Protein AF-A0A661TEW8-F1 (afdb_monomer_lite)

Radius of gyration: 32.2 Å; chains: 1; bounding box: 65×37×84 Å

pLDDT: mean 86.66, std 11.42, range [50.56, 97.62]

Sequence (189 aa):
GASGAIAGVMGAYFVLFPGARVLTLVPLFIIPFFFEIPAYFFLGIWFFIQLLNATGPAGSIGGVAWWAHVGGFLSGIFLLKMFNVTPVKERPAEREGITARRKTPRIQVVHPSGPAEDPNLYGEIAITPLEGLTGTTKTVNVPWGFHSRLYRVVVPPGTKPGSTLRLKGLGRILPDGTRGDLYLRVNFI

Secondary structure (DSSP, 8-state):
-HHHHHHHHHHHHHHH-TT-EEEEEEE-SSSEEEEEEEHHHHHHHHHHHHHHHHHSGGGTTTHHHHHHHHHHHHHHHHHHHHTT-------S--TTSSS--SS--SEEE---B--TT-S-EEEEEEE-HHHHHH-EEEEEEEEETTEEEEEEEEE-TTPPTT-EEEETT-SPBPTTS-B--EEEEEEE-

Structure (mmCIF, N/CA/C/O backbone):
data_AF-A0A661TEW8-F1
#
_entry.id   AF-A0A661TEW8-F1
#
loop_
_atom_site.group_PDB
_atom_site.id
_atom_site.type_symbol
_atom_site.label_atom_id
_atom_site.label_alt_id
_atom_site.label_comp_id
_atom_site.label_asym_id
_atom_site.label_entity_id
_atom_site.label_seq_id
_atom_site.pdbx_PDB_ins_code
_atom_site.Cartn_x
_atom_site.Cartn_y
_atom_site.Cartn_z
_atom_site.occupancy
_atom_site.B_iso_or_equiv
_atom_site.auth_seq_id
_atom_site.auth_comp_id
_atom_site.auth_asym_id
_atom_site.auth_atom_id
_atom_site.pdbx_PDB_model_num
ATOM 1 N N . GLY A 1 1 ? 19.954 -10.654 -26.216 1.00 81.44 1 GLY A N 1
ATOM 2 C CA . GLY A 1 1 ? 20.891 -10.354 -25.110 1.00 81.44 1 GLY A CA 1
ATOM 3 C C . GLY A 1 1 ? 20.157 -9.683 -23.961 1.00 81.44 1 GLY A C 1
ATOM 4 O O . GLY A 1 1 ? 19.069 -9.165 -24.191 1.00 81.44 1 GLY A O 1
ATOM 5 N N . ALA A 1 2 ? 20.733 -9.674 -22.753 1.00 90.88 2 ALA A N 1
ATOM 6 C CA . ALA A 1 2 ? 20.084 -9.131 -21.549 1.00 90.88 2 ALA A CA 1
ATOM 7 C C . ALA A 1 2 ? 19.644 -7.662 -21.708 1.00 90.88 2 ALA A C 1
ATOM 9 O O . ALA A 1 2 ? 18.520 -7.308 -21.369 1.00 90.88 2 ALA A O 1
ATOM 10 N N . SER A 1 3 ? 20.483 -6.824 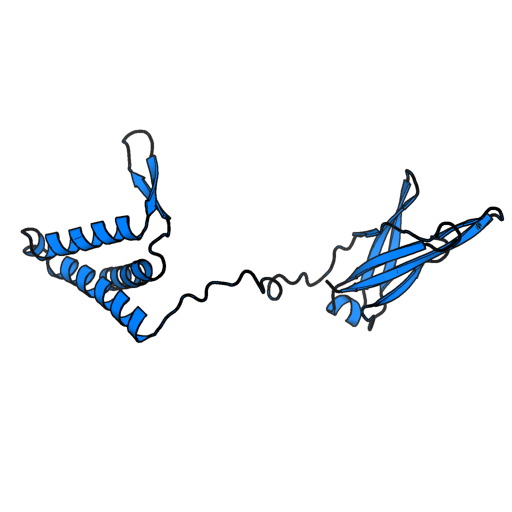-22.321 1.00 92.38 3 SER A N 1
ATOM 11 C CA . SER A 1 3 ? 20.175 -5.408 -22.557 1.00 92.38 3 SER A CA 1
ATOM 12 C C . SER A 1 3 ? 19.008 -5.182 -23.532 1.00 92.38 3 SER A C 1
ATOM 14 O O . SER A 1 3 ? 18.242 -4.240 -23.363 1.00 92.38 3 SER A O 1
ATOM 16 N N . GLY A 1 4 ? 18.804 -6.077 -24.504 1.00 94.25 4 GLY A N 1
ATOM 17 C CA . GLY A 1 4 ? 17.629 -6.054 -25.386 1.00 94.25 4 GLY A CA 1
ATOM 18 C C . GLY A 1 4 ? 16.335 -6.456 -24.670 1.00 94.25 4 GLY A C 1
ATOM 19 O O . GLY A 1 4 ? 15.282 -5.891 -24.945 1.00 94.25 4 GLY A O 1
ATOM 20 N N . ALA A 1 5 ? 16.406 -7.373 -23.698 1.00 95.50 5 ALA A N 1
ATOM 21 C CA . ALA A 1 5 ? 15.249 -7.710 -22.866 1.00 95.50 5 ALA A CA 1
ATOM 22 C C . ALA A 1 5 ? 14.824 -6.515 -21.997 1.00 95.50 5 ALA A C 1
ATOM 24 O O . ALA A 1 5 ? 13.639 -6.198 -21.926 1.00 95.50 5 ALA A O 1
ATOM 25 N N . ILE A 1 6 ? 15.794 -5.795 -21.419 1.00 95.50 6 ILE A N 1
ATOM 26 C CA . ILE A 1 6 ? 15.542 -4.539 -20.699 1.00 95.50 6 ILE A CA 1
ATOM 27 C C . ILE A 1 6 ? 14.881 -3.512 -21.630 1.00 95.50 6 ILE A C 1
ATOM 29 O O . ILE A 1 6 ? 13.878 -2.910 -21.252 1.00 95.50 6 ILE A O 1
ATOM 33 N N . ALA A 1 7 ? 15.383 -3.355 -22.860 1.00 96.81 7 ALA A N 1
ATOM 34 C CA . ALA A 1 7 ? 14.763 -2.480 -23.854 1.00 96.81 7 ALA A CA 1
ATOM 35 C C . ALA A 1 7 ? 13.303 -2.877 -24.142 1.00 96.81 7 ALA A C 1
ATOM 37 O O . ALA A 1 7 ? 12.449 -2.004 -24.266 1.00 96.81 7 ALA A O 1
ATOM 38 N N . GLY A 1 8 ? 12.987 -4.176 -24.166 1.00 96.56 8 GLY A N 1
ATOM 39 C CA . GLY A 1 8 ? 11.608 -4.660 -24.272 1.00 96.56 8 GLY A CA 1
ATOM 40 C C . GLY A 1 8 ? 10.727 -4.278 -23.087 1.00 96.56 8 GLY A C 1
ATOM 41 O O . GLY A 1 8 ? 9.608 -3.809 -23.288 1.00 96.56 8 GLY A O 1
ATOM 42 N N . VAL A 1 9 ? 11.236 -4.374 -21.859 1.00 95.94 9 VAL A N 1
ATOM 43 C CA . VAL A 1 9 ? 10.515 -3.873 -20.676 1.00 95.94 9 VAL A CA 1
ATOM 44 C C . VAL A 1 9 ? 10.273 -2.365 -20.788 1.00 95.94 9 VAL A C 1
ATOM 46 O O . VAL A 1 9 ? 9.163 -1.906 -20.527 1.00 95.94 9 VAL A O 1
ATOM 49 N N . MET A 1 10 ? 11.266 -1.594 -21.242 1.00 96.12 10 MET A N 1
ATOM 50 C CA . MET A 1 10 ? 11.117 -0.153 -21.483 1.00 96.12 10 MET A CA 1
ATOM 51 C C . MET A 1 10 ? 10.068 0.154 -22.564 1.00 96.12 10 MET A C 1
ATOM 53 O O . MET A 1 10 ? 9.292 1.094 -22.405 1.00 96.12 10 MET A O 1
ATOM 57 N N . GLY A 1 11 ? 9.990 -0.652 -23.627 1.00 96.00 11 GLY A N 1
ATOM 58 C CA . GLY A 1 11 ? 8.968 -0.525 -24.670 1.00 96.00 11 GLY A CA 1
ATOM 59 C C . GLY A 1 11 ? 7.554 -0.767 -24.143 1.00 96.00 11 GLY A C 1
ATOM 60 O O . GLY A 1 11 ? 6.647 0.025 -24.399 1.00 96.00 11 GLY A O 1
ATOM 61 N N . ALA A 1 12 ? 7.364 -1.810 -23.333 1.00 94.56 12 ALA A N 1
ATOM 62 C CA . ALA A 1 12 ? 6.094 -2.036 -22.647 1.00 94.56 12 ALA A CA 1
ATOM 63 C C . ALA A 1 12 ? 5.755 -0.876 -21.688 1.00 94.56 12 ALA A C 1
ATOM 65 O O . ALA A 1 12 ? 4.627 -0.379 -21.682 1.00 94.56 12 ALA A O 1
ATOM 66 N N . TYR A 1 13 ? 6.741 -0.393 -20.926 1.00 93.31 13 TYR A N 1
ATOM 67 C CA . TYR A 1 13 ? 6.581 0.727 -19.995 1.00 93.31 13 TYR A CA 1
ATOM 68 C C . TYR A 1 13 ? 6.156 2.022 -20.700 1.00 93.31 13 TYR A C 1
ATOM 70 O O 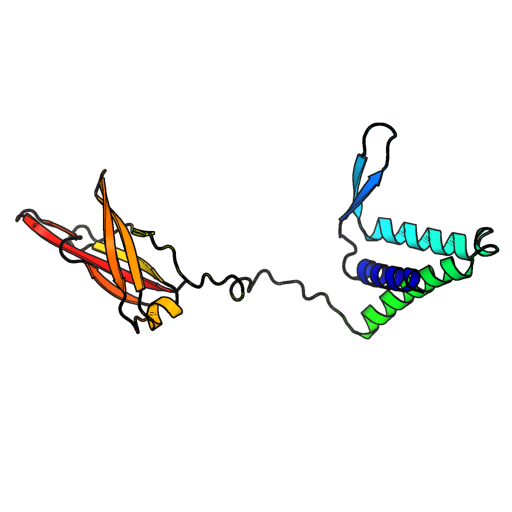. TYR A 1 13 ? 5.273 2.721 -20.207 1.00 93.31 13 TYR A O 1
ATOM 78 N N . PHE A 1 14 ? 6.726 2.314 -21.872 1.00 94.31 14 PHE A N 1
ATOM 79 C CA . PHE A 1 14 ? 6.380 3.483 -22.685 1.00 94.31 14 PHE A CA 1
ATOM 80 C C . PHE A 1 14 ? 4.883 3.546 -23.024 1.00 94.31 14 PHE A C 1
ATOM 82 O O . PHE A 1 14 ? 4.288 4.622 -22.997 1.00 94.31 14 PHE A O 1
ATOM 89 N N . VAL A 1 15 ? 4.263 2.396 -23.308 1.00 92.75 15 VAL A N 1
ATOM 90 C CA . VAL A 1 15 ? 2.834 2.306 -23.652 1.00 92.75 15 VAL A CA 1
ATOM 91 C C . VAL A 1 15 ? 1.946 2.328 -22.408 1.00 92.75 15 VAL A C 1
ATOM 93 O O . VAL A 1 15 ? 0.893 2.961 -22.419 1.00 92.75 15 VAL A O 1
ATOM 96 N N . LEU A 1 16 ? 2.357 1.644 -21.338 1.00 90.88 16 LEU A N 1
ATOM 97 C CA . LEU A 1 16 ? 1.562 1.522 -20.112 1.00 90.88 16 LEU A CA 1
ATOM 98 C C . LEU A 1 16 ? 1.559 2.795 -19.263 1.00 90.88 16 LEU A C 1
ATOM 100 O O . LEU A 1 16 ? 0.546 3.129 -18.649 1.00 90.88 16 LEU A O 1
ATOM 104 N N . PHE A 1 17 ? 2.691 3.494 -19.213 1.00 91.75 17 PHE A N 1
ATOM 105 C CA . PHE A 1 17 ? 2.927 4.593 -18.283 1.00 91.75 17 PHE A CA 1
ATOM 106 C C . PHE A 1 17 ? 3.506 5.835 -18.979 1.00 91.75 17 PHE A C 1
ATOM 108 O O . PHE A 1 17 ? 4.515 6.374 -18.518 1.00 91.75 17 PHE A O 1
ATOM 115 N N . PRO A 1 18 ? 2.884 6.355 -20.056 1.00 87.94 18 PRO A N 1
ATOM 116 C CA . PRO A 1 18 ? 3.446 7.476 -20.811 1.00 87.94 18 PRO A CA 1
ATOM 117 C C . PRO A 1 18 ? 3.669 8.716 -19.930 1.00 87.94 18 PRO A C 1
ATOM 119 O O . PRO A 1 18 ? 4.690 9.386 -20.054 1.00 87.94 18 PRO A O 1
ATOM 122 N N . GLY A 1 19 ? 2.756 8.990 -18.992 1.00 89.06 19 GLY A N 1
ATOM 123 C CA . GLY A 1 19 ? 2.834 10.126 -18.066 1.00 89.06 19 GLY A CA 1
ATOM 124 C C . GLY A 1 19 ? 3.634 9.886 -16.780 1.00 89.06 19 GLY A C 1
ATOM 125 O O . GLY A 1 19 ? 3.658 10.776 -15.929 1.00 89.06 19 GLY A O 1
ATOM 126 N N . ALA A 1 20 ? 4.252 8.714 -16.591 1.00 91.31 20 ALA A N 1
ATOM 127 C CA . ALA A 1 20 ? 5.077 8.479 -15.408 1.00 91.31 20 ALA A CA 1
ATOM 128 C C . ALA A 1 20 ? 6.313 9.380 -15.419 1.00 91.31 20 ALA A C 1
ATOM 130 O O . ALA A 1 20 ? 6.837 9.722 -16.475 1.00 91.31 20 ALA A O 1
ATOM 131 N N . ARG A 1 21 ? 6.770 9.791 -14.239 1.00 91.31 21 ARG A N 1
ATOM 132 C CA . ARG A 1 21 ? 7.888 10.722 -14.099 1.00 91.31 21 ARG A CA 1
ATOM 133 C C . ARG A 1 21 ? 9.167 9.956 -13.794 1.00 91.31 21 ARG A C 1
ATOM 135 O O . ARG A 1 21 ? 9.237 9.231 -12.806 1.00 91.31 21 ARG A O 1
ATOM 142 N N . VAL A 1 22 ? 10.166 10.120 -14.651 1.00 89.38 22 VAL A N 1
ATOM 143 C CA . VAL A 1 22 ? 11.500 9.546 -14.492 1.00 89.38 22 VAL A CA 1
ATOM 144 C C . VAL A 1 22 ? 12.369 10.578 -13.790 1.00 89.38 22 VAL A C 1
ATOM 146 O O . VAL A 1 22 ? 12.648 11.645 -14.345 1.00 89.38 22 VAL A O 1
ATOM 149 N N . LEU A 1 23 ? 12.786 10.265 -12.563 1.00 88.94 23 LEU A N 1
ATOM 150 C CA . LEU A 1 23 ? 13.746 11.083 -11.834 1.00 88.94 23 LEU A CA 1
ATOM 151 C C . LEU A 1 23 ? 15.098 10.975 -12.538 1.00 88.94 23 LEU A C 1
ATOM 153 O O . LEU A 1 23 ? 15.758 9.937 -12.492 1.00 88.94 23 LEU A O 1
ATOM 157 N N . THR A 1 24 ? 15.481 12.042 -13.223 1.00 86.88 24 THR A N 1
ATOM 158 C CA . THR A 1 24 ? 16.708 12.093 -14.007 1.00 86.88 24 THR A CA 1
ATOM 159 C C . THR A 1 24 ? 17.748 12.881 -13.232 1.00 86.88 24 THR A C 1
ATOM 161 O O . THR A 1 24 ? 17.493 13.999 -12.784 1.00 86.88 24 THR A O 1
ATOM 164 N N . LEU A 1 25 ? 18.923 12.279 -13.070 1.00 87.56 25 LEU A N 1
ATOM 165 C CA . LEU A 1 25 ? 20.092 12.927 -12.497 1.00 87.56 25 LEU A CA 1
ATOM 166 C C . LEU A 1 25 ? 20.913 13.552 -13.624 1.00 87.56 25 LEU A C 1
ATOM 168 O O . LEU A 1 25 ? 21.400 12.838 -14.501 1.00 87.56 25 LEU A O 1
ATOM 172 N N . VAL A 1 26 ? 21.119 14.864 -13.561 1.00 83.44 26 VAL A N 1
ATOM 173 C CA . VAL A 1 26 ? 22.150 15.547 -14.344 1.00 83.44 26 VAL A CA 1
ATOM 174 C C . VAL A 1 26 ? 23.340 15.818 -13.425 1.00 83.44 26 VAL A C 1
ATOM 176 O O . VAL A 1 26 ? 23.221 16.604 -12.478 1.00 83.44 26 VAL A O 1
ATOM 179 N N . PRO A 1 27 ? 24.487 15.154 -13.657 1.00 77.00 27 PRO A N 1
ATOM 180 C CA . PRO A 1 27 ? 25.677 15.367 -12.851 1.00 77.00 27 PRO A CA 1
ATOM 181 C C . PRO A 1 27 ? 26.283 16.732 -13.196 1.00 77.00 27 PRO A C 1
ATOM 183 O O . PRO A 1 27 ? 27.028 16.864 -14.164 1.00 77.00 27 PRO A O 1
ATOM 186 N N . LEU A 1 28 ? 25.967 17.766 -12.410 1.00 81.19 28 LEU A N 1
ATOM 187 C CA . LEU A 1 28 ? 26.775 18.985 -12.393 1.00 81.19 28 LEU A CA 1
ATOM 188 C C . LEU A 1 28 ? 27.981 18.721 -11.487 1.00 81.19 28 LEU A C 1
ATOM 190 O O . LEU A 1 28 ? 27.831 18.127 -10.422 1.00 81.19 28 LEU A O 1
ATOM 194 N N . PHE A 1 29 ? 29.164 19.183 -11.898 1.00 75.62 29 PHE A N 1
ATOM 195 C CA . PHE A 1 29 ? 30.465 18.892 -11.272 1.00 75.62 29 PHE A CA 1
ATOM 196 C C . PHE A 1 29 ? 30.540 19.092 -9.742 1.00 75.62 29 PHE A C 1
ATOM 198 O O . PHE A 1 29 ? 31.432 18.532 -9.115 1.00 75.62 29 PHE A O 1
ATOM 205 N N . ILE A 1 30 ? 29.635 19.876 -9.143 1.00 79.12 30 ILE A N 1
ATOM 206 C CA . ILE A 1 30 ? 29.633 20.204 -7.706 1.00 79.12 30 ILE A CA 1
ATOM 207 C C . ILE A 1 30 ? 28.313 19.816 -7.008 1.00 79.12 30 ILE A C 1
ATOM 209 O O . ILE A 1 30 ? 28.333 19.471 -5.830 1.00 79.12 30 ILE A O 1
ATOM 213 N N . ILE A 1 31 ? 27.162 19.845 -7.697 1.00 82.88 31 ILE A N 1
ATOM 214 C CA . ILE A 1 31 ? 25.840 19.600 -7.088 1.00 82.88 31 ILE A CA 1
ATOM 215 C C . ILE A 1 31 ? 25.006 18.695 -8.007 1.00 82.88 31 ILE A C 1
ATOM 217 O O . ILE A 1 31 ? 24.676 19.115 -9.115 1.00 82.88 31 ILE A O 1
ATOM 221 N N . PRO A 1 32 ? 24.608 17.481 -7.585 1.00 81.81 32 PRO A N 1
ATOM 222 C CA . PRO A 1 32 ? 23.737 16.642 -8.401 1.00 81.81 32 PRO A CA 1
ATOM 223 C C . PRO A 1 32 ? 22.358 17.303 -8.558 1.00 81.81 32 PRO A C 1
ATOM 225 O O . PRO A 1 32 ? 21.662 17.537 -7.569 1.00 81.81 32 PRO A O 1
ATOM 228 N N . PHE A 1 33 ? 21.963 17.611 -9.798 1.00 85.12 33 PHE A N 1
ATOM 229 C CA . PHE A 1 33 ? 20.661 18.208 -10.094 1.00 85.12 33 PHE A CA 1
ATOM 230 C C . PHE A 1 33 ? 19.672 17.116 -10.496 1.00 85.12 33 PHE A C 1
ATOM 232 O O . PHE A 1 33 ? 19.892 16.391 -11.467 1.00 85.12 33 PHE A O 1
ATOM 239 N N . PHE A 1 34 ? 18.580 17.002 -9.745 1.00 89.50 34 PHE A N 1
ATOM 240 C CA . PHE A 1 34 ? 17.520 16.034 -9.999 1.00 89.50 34 PHE A CA 1
ATOM 241 C C . PHE A 1 34 ? 16.285 16.754 -10.527 1.00 89.50 34 PHE A C 1
ATOM 243 O O . PHE A 1 34 ? 15.803 17.698 -9.902 1.00 89.50 34 PHE A O 1
ATOM 250 N N . PHE A 1 35 ? 15.746 16.290 -11.650 1.00 89.69 35 PHE A N 1
ATOM 251 C CA . PHE A 1 35 ? 14.453 16.753 -12.147 1.00 89.69 35 PHE A CA 1
ATOM 252 C C . PHE A 1 35 ? 13.665 15.617 -12.790 1.00 89.69 35 PHE A C 1
ATOM 254 O O . PHE A 1 35 ? 14.204 14.586 -13.191 1.00 89.69 35 PHE A O 1
ATOM 261 N N . GLU A 1 36 ? 12.354 15.804 -12.844 1.00 91.75 36 GLU A N 1
ATOM 262 C CA . GLU A 1 36 ? 11.399 14.798 -13.285 1.00 91.75 36 GLU A CA 1
ATOM 263 C C . GLU A 1 36 ? 11.043 15.007 -14.758 1.00 91.75 36 GLU A C 1
ATOM 265 O O . GLU A 1 36 ? 10.489 16.042 -15.129 1.00 91.75 36 GLU A O 1
ATOM 270 N N . ILE A 1 37 ? 11.327 14.010 -15.596 1.00 91.25 37 ILE A N 1
ATOM 271 C CA . ILE A 1 37 ? 10.992 14.035 -17.025 1.00 91.25 37 ILE A CA 1
ATOM 272 C C . ILE A 1 37 ? 9.872 13.021 -17.290 1.00 91.25 37 ILE A C 1
ATOM 274 O O . ILE A 1 37 ? 9.970 11.885 -16.821 1.00 91.25 37 ILE A O 1
ATOM 278 N N . PRO A 1 38 ? 8.813 13.370 -18.044 1.00 93.06 38 PRO A N 1
ATOM 279 C CA . PRO A 1 38 ? 7.819 12.393 -18.476 1.00 93.06 38 PRO A CA 1
ATOM 280 C C . PRO A 1 38 ? 8.457 11.219 -19.232 1.00 93.06 38 PRO A C 1
ATOM 282 O O . PRO A 1 38 ? 9.299 11.410 -20.113 1.00 93.06 38 PRO A O 1
ATOM 285 N N . ALA A 1 39 ? 8.023 10.001 -18.925 1.00 92.31 39 ALA A N 1
ATOM 286 C CA . ALA A 1 39 ? 8.588 8.770 -19.458 1.00 92.31 39 ALA A CA 1
ATOM 287 C C . ALA A 1 39 ? 8.487 8.691 -20.982 1.00 92.31 39 ALA A C 1
ATOM 289 O O . ALA A 1 39 ? 9.437 8.240 -21.618 1.00 92.31 39 ALA A O 1
ATOM 290 N N . TYR A 1 40 ? 7.391 9.177 -21.581 1.00 93.06 40 TYR A N 1
ATOM 291 C CA . TYR A 1 40 ? 7.272 9.220 -23.041 1.00 93.06 40 TYR A CA 1
ATOM 292 C C . TYR A 1 40 ? 8.387 10.059 -23.685 1.00 93.06 40 TYR A C 1
ATOM 294 O O . TYR A 1 40 ? 8.908 9.700 -24.738 1.00 93.06 40 TYR A O 1
ATOM 302 N N . PHE A 1 41 ? 8.783 11.164 -23.048 1.00 94.56 41 PHE A N 1
ATOM 303 C CA . PHE A 1 41 ? 9.809 12.052 -23.579 1.00 94.56 41 PHE A CA 1
ATOM 304 C C . PHE A 1 41 ? 11.191 11.420 -23.417 1.00 94.56 41 PHE A C 1
ATOM 306 O O . PHE A 1 41 ? 11.943 11.303 -24.382 1.00 94.56 41 PHE A O 1
ATOM 313 N N . PHE A 1 42 ? 11.486 10.928 -22.211 1.00 93.25 42 PHE A N 1
ATOM 314 C CA . PHE A 1 42 ? 12.756 10.279 -21.898 1.00 93.25 42 PHE A CA 1
ATOM 315 C C . PHE A 1 42 ? 13.003 9.039 -22.772 1.00 93.25 42 PHE A C 1
ATOM 317 O O . PHE A 1 42 ? 14.025 8.938 -23.451 1.00 93.25 42 PHE A O 1
ATOM 324 N N . LEU A 1 43 ? 12.047 8.107 -22.797 1.00 94.94 43 LEU A N 1
ATOM 325 C CA . LEU A 1 43 ? 12.169 6.857 -23.547 1.00 94.94 43 LEU A CA 1
ATOM 326 C C . LEU A 1 43 ? 12.059 7.076 -25.058 1.00 94.94 43 LEU A C 1
ATOM 328 O O . LEU A 1 43 ? 12.718 6.364 -25.812 1.00 94.94 43 LEU A O 1
ATOM 332 N N . GLY A 1 44 ? 11.277 8.064 -25.505 1.00 95.00 44 GLY A N 1
ATOM 333 C CA . GLY A 1 44 ? 11.184 8.432 -26.917 1.00 95.00 44 GLY A CA 1
ATOM 334 C C . GLY A 1 44 ? 12.514 8.947 -27.466 1.00 95.00 44 GLY A C 1
ATOM 335 O O . GLY A 1 44 ? 12.986 8.455 -28.491 1.00 95.00 44 GLY A O 1
ATOM 336 N N . ILE A 1 45 ? 13.162 9.874 -26.749 1.00 95.06 45 ILE A N 1
ATOM 337 C CA . ILE A 1 45 ? 14.500 10.367 -27.108 1.00 95.06 45 ILE A CA 1
ATOM 338 C C . ILE A 1 45 ? 15.515 9.229 -27.071 1.00 95.06 45 ILE A C 1
ATOM 340 O O . ILE A 1 45 ? 16.279 9.061 -28.019 1.00 95.06 45 ILE A O 1
ATOM 344 N N . TRP A 1 46 ? 15.509 8.424 -26.006 1.00 95.25 46 TRP A N 1
ATOM 345 C CA . TRP A 1 46 ? 16.414 7.286 -25.883 1.00 95.25 46 TRP A CA 1
ATOM 346 C C . TRP A 1 46 ? 16.273 6.321 -27.066 1.00 95.25 46 TRP A C 1
ATOM 348 O O . TRP A 1 46 ? 17.270 6.001 -27.707 1.00 95.25 46 TRP A O 1
ATOM 358 N N . PHE A 1 47 ? 15.047 5.922 -27.421 1.00 96.31 47 PHE A N 1
ATOM 359 C CA . PHE A 1 47 ? 14.781 5.036 -28.559 1.00 96.31 47 PHE A CA 1
ATOM 360 C C . PHE A 1 47 ? 15.240 5.648 -29.888 1.00 96.31 47 PHE A C 1
ATOM 362 O O . PHE A 1 47 ? 15.842 4.960 -30.713 1.00 96.31 47 PHE A O 1
ATOM 369 N N . PHE A 1 48 ? 15.009 6.947 -30.083 1.00 95.94 48 PHE A N 1
ATOM 370 C CA . PHE A 1 48 ? 15.458 7.657 -31.277 1.00 95.94 48 PHE A CA 1
ATOM 371 C C . PHE A 1 48 ? 16.988 7.671 -31.399 1.00 95.94 48 PHE A C 1
ATOM 373 O O . PHE A 1 48 ? 17.523 7.406 -32.475 1.00 95.94 48 PHE A O 1
ATOM 380 N N . ILE A 1 49 ? 17.701 7.886 -30.289 1.00 94.00 49 ILE A N 1
ATOM 381 C CA . ILE A 1 49 ? 19.165 7.775 -30.239 1.00 94.00 49 ILE A CA 1
ATOM 382 C C . ILE A 1 49 ? 19.611 6.355 -30.613 1.00 94.00 49 ILE A C 1
ATOM 384 O O . ILE A 1 49 ? 20.574 6.219 -31.371 1.00 94.00 49 ILE A O 1
ATOM 388 N N . GLN A 1 50 ? 18.910 5.307 -30.161 1.00 94.38 50 GLN A N 1
ATOM 389 C CA . GLN A 1 50 ? 19.235 3.932 -30.564 1.00 94.38 50 GLN A CA 1
ATOM 390 C C . GLN A 1 50 ? 19.102 3.722 -32.070 1.00 94.38 50 GLN A C 1
ATOM 392 O O . GLN A 1 50 ? 19.974 3.099 -32.672 1.00 94.38 50 GLN A O 1
ATOM 397 N N . LEU A 1 51 ? 18.056 4.272 -32.690 1.00 93.50 51 LEU A N 1
ATOM 398 C CA . LEU A 1 51 ? 17.850 4.173 -34.133 1.00 93.50 51 LEU A CA 1
ATOM 399 C C . LEU A 1 51 ? 18.954 4.901 -34.912 1.00 93.50 51 LEU A C 1
ATOM 401 O O . LEU A 1 51 ? 19.542 4.316 -35.818 1.00 93.50 51 LEU A O 1
ATOM 405 N N . LEU A 1 52 ? 19.284 6.136 -34.516 1.00 92.88 52 LEU A N 1
ATOM 406 C CA . LEU A 1 52 ? 20.349 6.917 -35.152 1.00 92.88 52 LEU A CA 1
ATOM 407 C C . LEU A 1 52 ? 21.713 6.232 -35.049 1.00 92.88 52 LEU A C 1
ATOM 409 O O . LEU A 1 52 ? 22.467 6.224 -36.019 1.00 92.88 52 LEU A O 1
ATOM 413 N N . ASN A 1 53 ? 22.037 5.646 -33.895 1.00 90.31 53 ASN A N 1
ATOM 414 C CA . ASN A 1 53 ? 23.299 4.930 -33.721 1.00 90.31 53 ASN A CA 1
ATOM 415 C C . ASN A 1 53 ? 23.305 3.585 -34.452 1.00 90.31 53 ASN A C 1
ATOM 417 O O . ASN A 1 53 ? 24.346 3.199 -34.972 1.00 90.31 53 ASN A O 1
ATOM 421 N N . ALA A 1 54 ? 22.162 2.900 -34.560 1.00 88.88 54 ALA A N 1
ATOM 422 C CA . ALA A 1 54 ? 22.048 1.657 -35.320 1.00 88.88 54 ALA A CA 1
ATOM 423 C C . ALA A 1 54 ? 22.294 1.858 -36.826 1.00 88.88 54 ALA A C 1
ATOM 425 O O . ALA A 1 54 ? 22.878 0.982 -37.466 1.00 88.88 54 ALA A O 1
ATOM 426 N N . THR A 1 55 ? 21.860 2.993 -37.388 1.00 86.62 55 THR A N 1
ATOM 427 C CA . THR A 1 55 ? 21.989 3.308 -38.824 1.00 86.62 55 THR A CA 1
ATOM 428 C C . THR A 1 55 ? 23.153 4.245 -39.157 1.00 86.62 55 THR A C 1
ATOM 430 O O . THR A 1 55 ? 23.481 4.421 -40.326 1.00 86.62 55 THR A O 1
ATOM 433 N N . GLY A 1 56 ? 23.743 4.894 -38.154 1.00 84.25 56 GLY A N 1
ATOM 434 C CA . GLY A 1 56 ? 24.826 5.862 -38.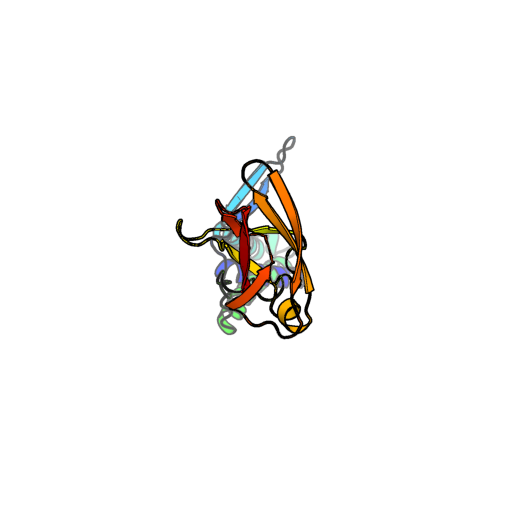310 1.00 84.25 56 GLY A CA 1
ATOM 435 C C . GLY A 1 56 ? 26.226 5.238 -38.265 1.00 84.25 56 GLY A C 1
ATOM 436 O O . GLY A 1 56 ? 26.373 4.016 -38.222 1.00 84.25 56 GLY A O 1
ATOM 437 N N . PRO A 1 57 ? 27.285 6.070 -38.213 1.00 76.69 57 PRO A N 1
ATOM 438 C CA . PRO A 1 57 ? 28.674 5.605 -38.184 1.00 76.69 57 PRO A CA 1
ATOM 439 C C . PRO A 1 57 ? 28.968 4.636 -37.030 1.00 76.69 57 PRO A C 1
ATOM 441 O O . PRO A 1 57 ? 29.681 3.654 -37.218 1.00 76.69 57 PRO A O 1
ATOM 444 N N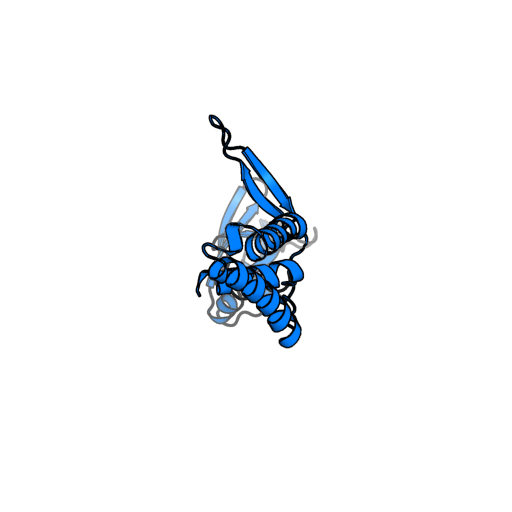 . ALA A 1 58 ? 28.356 4.854 -35.861 1.00 72.62 58 ALA A N 1
ATOM 445 C CA . ALA A 1 58 ? 28.449 3.967 -34.697 1.00 72.62 58 ALA A CA 1
ATOM 446 C C . ALA A 1 58 ? 27.833 2.569 -34.927 1.00 72.62 58 ALA A C 1
ATOM 448 O O . ALA A 1 58 ? 28.172 1.624 -34.221 1.00 72.62 58 ALA A O 1
ATOM 449 N N . GLY A 1 59 ? 26.973 2.401 -35.934 1.00 72.38 59 GLY A N 1
ATOM 450 C CA . GLY A 1 59 ? 26.389 1.113 -36.308 1.00 72.38 59 GLY A CA 1
ATOM 451 C C . GLY A 1 59 ? 27.402 0.176 -36.969 1.00 72.38 59 GLY A C 1
ATOM 452 O O . GLY A 1 59 ? 27.278 -1.044 -36.864 1.00 72.38 59 GLY A O 1
ATOM 453 N N . SER A 1 60 ? 28.453 0.730 -37.581 1.00 68.62 60 SER A N 1
ATOM 454 C CA . SER A 1 60 ? 29.544 -0.050 -38.182 1.00 68.62 60 SER A CA 1
ATOM 455 C C . SER A 1 60 ? 30.446 -0.733 -37.144 1.00 68.62 60 SER A C 1
ATOM 457 O O . SER A 1 60 ? 31.019 -1.784 -37.425 1.00 68.62 60 SER A O 1
ATOM 459 N N . ILE A 1 61 ? 30.512 -0.199 -35.917 1.00 64.50 61 ILE A N 1
ATOM 460 C CA . ILE A 1 61 ? 31.287 -0.743 -34.795 1.00 64.50 61 ILE A CA 1
ATOM 461 C C . ILE A 1 61 ? 30.319 -0.994 -33.632 1.00 64.50 61 ILE A C 1
ATOM 463 O O . ILE A 1 61 ? 30.056 -0.120 -32.813 1.00 64.50 61 ILE A O 1
ATOM 467 N N . GLY A 1 62 ? 29.761 -2.206 -33.560 1.00 73.06 62 GLY A N 1
ATOM 468 C CA . GLY A 1 62 ? 28.819 -2.587 -32.497 1.00 73.06 62 GLY A CA 1
ATOM 469 C C . GLY A 1 62 ? 27.331 -2.478 -32.858 1.00 73.06 62 GLY A C 1
ATOM 470 O O . GLY A 1 62 ? 26.488 -2.543 -31.964 1.00 73.06 62 GLY A O 1
ATOM 471 N N . GLY A 1 63 ? 26.986 -2.394 -34.150 1.00 79.56 63 GLY A N 1
ATOM 472 C CA . GLY A 1 63 ? 25.610 -2.338 -34.678 1.00 79.56 63 GLY A CA 1
ATOM 473 C C . GLY A 1 63 ? 24.626 -3.338 -34.072 1.00 79.56 63 GLY A C 1
ATOM 474 O O . GLY A 1 63 ? 23.472 -2.998 -33.821 1.00 79.56 63 GLY A O 1
ATOM 475 N N . VAL A 1 64 ? 25.085 -4.556 -33.768 1.00 84.88 64 VAL A N 1
ATOM 476 C CA . VAL A 1 64 ? 24.242 -5.612 -33.181 1.00 84.88 64 VAL A CA 1
ATOM 477 C C . VAL A 1 64 ? 23.651 -5.187 -31.833 1.00 84.88 64 VAL A C 1
ATOM 479 O O . VAL A 1 64 ? 22.504 -5.521 -31.543 1.00 84.88 64 VAL A O 1
ATOM 482 N N . ALA A 1 65 ? 24.391 -4.432 -31.016 1.00 88.88 65 ALA A N 1
ATOM 483 C CA . ALA A 1 65 ? 23.899 -3.969 -29.720 1.00 88.88 65 ALA A CA 1
ATOM 484 C C . ALA A 1 65 ? 22.759 -2.953 -29.884 1.00 88.88 65 ALA A C 1
ATOM 486 O O . ALA A 1 65 ? 21.715 -3.091 -29.247 1.00 88.88 65 ALA A O 1
ATOM 487 N N . TRP A 1 66 ? 22.934 -1.991 -30.791 1.00 91.00 66 TRP A N 1
ATOM 488 C CA . TRP A 1 66 ? 21.933 -0.970 -31.095 1.00 91.00 66 TRP A CA 1
ATOM 489 C C . TRP A 1 66 ? 20.660 -1.592 -31.682 1.00 91.00 66 TRP A C 1
ATOM 491 O O . TRP A 1 66 ? 19.557 -1.336 -31.196 1.00 91.00 66 TRP A O 1
ATOM 501 N N . TRP A 1 67 ? 20.804 -2.506 -32.648 1.00 92.62 67 TRP A N 1
ATOM 502 C CA . TRP A 1 67 ? 19.674 -3.252 -33.211 1.00 92.62 67 TRP A CA 1
ATOM 503 C C . TRP A 1 67 ? 18.980 -4.149 -32.182 1.00 92.62 67 TRP A C 1
ATOM 505 O O . TRP A 1 67 ? 17.758 -4.287 -32.220 1.00 92.62 67 TRP A O 1
ATOM 515 N N . ALA A 1 68 ? 19.716 -4.709 -31.217 1.00 94.56 68 ALA A N 1
ATOM 516 C CA . ALA A 1 68 ? 19.120 -5.467 -30.121 1.00 94.56 68 ALA A CA 1
ATOM 517 C C . ALA A 1 68 ? 18.266 -4.590 -29.189 1.00 94.56 68 ALA A C 1
ATOM 519 O O . ALA A 1 68 ? 17.263 -5.075 -28.664 1.00 94.56 68 ALA A O 1
ATOM 520 N N . HIS A 1 69 ? 18.617 -3.316 -28.983 1.00 95.81 69 HIS A N 1
ATOM 521 C CA . HIS A 1 69 ? 17.782 -2.378 -28.219 1.00 95.81 69 HIS A CA 1
ATOM 522 C C . HIS A 1 69 ? 16.537 -1.966 -28.995 1.00 95.81 69 HIS A C 1
ATOM 524 O O . HIS A 1 69 ? 15.442 -2.018 -28.438 1.00 95.81 69 HIS A O 1
ATOM 530 N N . VAL A 1 70 ? 16.684 -1.629 -30.279 1.00 96.00 70 VAL A N 1
ATOM 531 C CA . VAL A 1 70 ? 15.554 -1.262 -31.150 1.00 96.00 70 VAL A CA 1
ATOM 532 C C . VAL A 1 70 ? 14.565 -2.424 -31.260 1.00 96.00 70 VAL A C 1
ATOM 534 O O . VAL A 1 70 ? 13.377 -2.266 -30.970 1.00 96.00 70 VAL A O 1
ATOM 537 N N . GLY A 1 71 ? 15.060 -3.613 -31.611 1.00 96.31 71 GLY A N 1
ATOM 538 C CA . GLY A 1 71 ? 14.249 -4.822 -31.716 1.00 96.31 71 GLY A CA 1
ATOM 539 C C . GLY A 1 71 ? 13.636 -5.225 -30.377 1.00 96.31 71 GLY A C 1
ATOM 540 O O . GLY A 1 71 ? 12.458 -5.573 -30.331 1.00 96.31 71 GLY A O 1
ATOM 541 N N . GLY A 1 72 ? 14.394 -5.114 -29.281 1.00 97.19 72 GLY A N 1
ATOM 542 C CA . GLY A 1 72 ? 13.899 -5.351 -27.928 1.00 97.19 72 GLY A CA 1
ATOM 543 C C . GLY A 1 72 ? 12.707 -4.460 -27.589 1.00 97.19 72 GLY A C 1
ATOM 544 O O . GLY A 1 72 ? 11.642 -4.975 -27.259 1.00 97.19 72 GLY A O 1
ATOM 545 N N . PHE A 1 73 ? 12.852 -3.143 -27.752 1.00 97.62 73 PHE A N 1
ATOM 546 C CA . PHE A 1 73 ? 11.813 -2.150 -27.462 1.00 97.62 73 PHE A CA 1
ATOM 547 C C . PHE A 1 73 ? 10.523 -2.393 -28.253 1.00 97.62 73 PHE A C 1
ATOM 549 O O . PHE A 1 73 ? 9.438 -2.454 -27.670 1.00 97.62 73 PHE A O 1
ATOM 556 N N . LEU A 1 74 ? 10.636 -2.610 -29.567 1.00 97.38 74 LEU A N 1
ATOM 557 C CA . LEU A 1 74 ? 9.481 -2.896 -30.421 1.00 97.38 74 LEU A CA 1
ATOM 558 C C . LEU A 1 74 ? 8.826 -4.236 -30.078 1.00 97.38 74 LEU A C 1
ATOM 560 O O . LEU A 1 74 ? 7.600 -4.319 -30.024 1.00 97.38 74 LEU A O 1
ATOM 564 N N . SER A 1 75 ? 9.626 -5.264 -29.787 1.00 96.69 75 SER A N 1
ATOM 565 C CA . SER A 1 75 ? 9.112 -6.567 -29.352 1.00 96.69 75 SER A CA 1
ATOM 566 C C . SER A 1 75 ? 8.353 -6.445 -28.033 1.00 96.69 75 SER A C 1
ATOM 568 O O . SER A 1 75 ? 7.291 -7.035 -27.888 1.00 96.69 75 SER A O 1
ATOM 570 N N . GLY A 1 76 ? 8.832 -5.632 -27.090 1.00 95.25 76 GLY A N 1
ATOM 571 C CA . GLY A 1 76 ? 8.129 -5.347 -25.838 1.00 95.25 76 GLY A CA 1
ATOM 572 C C . GLY A 1 76 ? 6.753 -4.714 -26.047 1.00 95.25 76 GLY A C 1
ATOM 573 O O . GLY A 1 76 ? 5.770 -5.173 -25.469 1.00 95.25 76 GLY A O 1
ATOM 574 N N . ILE A 1 77 ? 6.663 -3.711 -26.928 1.00 95.31 77 ILE A N 1
ATOM 575 C CA . ILE A 1 77 ? 5.385 -3.095 -27.325 1.00 95.31 77 ILE A CA 1
ATOM 576 C C . ILE A 1 77 ? 4.466 -4.123 -27.987 1.00 95.31 77 ILE A C 1
ATOM 578 O O . ILE A 1 77 ? 3.273 -4.184 -27.683 1.00 95.31 77 ILE A O 1
ATOM 582 N N . PHE A 1 78 ? 5.012 -4.916 -28.906 1.00 95.94 78 PHE A N 1
ATOM 583 C CA . PHE A 1 78 ? 4.259 -5.930 -29.628 1.00 95.94 78 PHE A CA 1
ATOM 584 C C . PHE A 1 78 ? 3.691 -6.986 -28.677 1.00 95.94 78 PHE A C 1
ATOM 586 O O . PHE A 1 78 ? 2.487 -7.225 -28.692 1.00 95.94 78 PHE A O 1
ATOM 593 N N . LEU A 1 79 ? 4.523 -7.559 -27.804 1.00 94.19 79 LEU A N 1
ATOM 594 C CA . LEU A 1 79 ? 4.102 -8.555 -26.818 1.00 94.19 79 LEU A CA 1
ATOM 595 C C . LEU A 1 79 ? 3.070 -7.974 -25.850 1.00 94.19 79 LEU A C 1
ATOM 597 O O . LEU A 1 79 ? 2.081 -8.639 -25.556 1.00 94.19 79 LEU A O 1
ATOM 601 N N . LEU A 1 80 ? 3.243 -6.726 -25.406 1.00 92.31 80 LEU A N 1
ATOM 602 C CA . LEU A 1 80 ? 2.258 -6.054 -24.560 1.00 92.31 80 LEU A CA 1
ATOM 603 C C . LEU A 1 80 ? 0.874 -6.014 -25.223 1.00 92.31 80 LEU A C 1
ATOM 605 O O . LEU A 1 80 ? -0.125 -6.364 -24.592 1.00 92.31 80 LEU A O 1
ATOM 609 N N . LYS A 1 81 ? 0.822 -5.602 -26.495 1.00 89.44 81 LYS A N 1
ATOM 610 C CA . LYS A 1 81 ? -0.423 -5.548 -27.272 1.00 89.44 81 LYS A CA 1
ATOM 611 C C . LYS A 1 81 ? -0.980 -6.941 -27.555 1.00 89.44 81 LYS A C 1
ATOM 613 O O . LYS A 1 81 ? -2.184 -7.133 -27.474 1.00 89.44 81 LYS A O 1
ATOM 618 N N . MET A 1 82 ? -0.119 -7.911 -27.852 1.00 93.12 82 MET A N 1
ATOM 619 C CA . MET A 1 82 ? -0.515 -9.292 -28.131 1.00 93.12 82 MET A CA 1
ATOM 620 C C . MET A 1 82 ? -1.151 -9.963 -26.910 1.00 93.12 82 MET A C 1
ATOM 622 O O . MET A 1 82 ? -2.147 -10.667 -27.043 1.00 93.12 82 MET A O 1
ATOM 626 N N . PHE A 1 83 ? -0.602 -9.727 -25.720 1.00 89.88 83 PHE A N 1
ATOM 627 C CA . PHE A 1 83 ? -1.105 -10.308 -24.477 1.00 89.88 83 PHE A CA 1
ATOM 628 C C . PHE A 1 83 ? -2.190 -9.460 -23.795 1.00 89.88 83 PHE A C 1
ATOM 630 O O . PHE A 1 83 ? -2.629 -9.834 -22.710 1.00 89.88 83 PHE A O 1
ATOM 637 N N . ASN A 1 84 ? -2.625 -8.340 -24.399 1.00 79.44 84 ASN A N 1
ATOM 638 C CA . ASN A 1 84 ? -3.613 -7.409 -23.834 1.00 79.44 84 ASN A CA 1
ATOM 639 C C . ASN A 1 84 ? -3.376 -7.130 -22.342 1.00 79.44 84 ASN A C 1
ATOM 641 O O . ASN A 1 84 ? -4.309 -7.112 -21.536 1.00 79.44 84 ASN A O 1
ATOM 645 N N . VAL A 1 85 ? -2.111 -6.929 -21.959 1.00 70.88 85 VAL A N 1
ATOM 646 C CA . VAL A 1 85 ? -1.751 -6.672 -20.564 1.00 70.88 85 VAL A CA 1
ATOM 647 C C . VAL A 1 85 ? -2.182 -5.251 -20.232 1.00 70.88 85 VAL A C 1
ATOM 649 O O . VAL A 1 85 ? -1.412 -4.299 -20.322 1.00 70.88 85 VAL A O 1
ATOM 652 N N . THR A 1 86 ? -3.447 -5.084 -19.872 1.00 66.69 86 THR A N 1
ATOM 653 C CA . THR A 1 86 ? -3.895 -3.878 -19.195 1.00 66.69 86 THR A CA 1
ATOM 654 C C . THR A 1 86 ? -3.286 -3.892 -17.803 1.00 66.69 86 THR A C 1
ATOM 656 O O . THR A 1 86 ? -3.454 -4.887 -17.088 1.00 66.69 86 THR A O 1
ATOM 659 N N . PRO A 1 87 ? -2.605 -2.813 -17.384 1.00 64.25 87 PRO A N 1
ATOM 660 C CA . PRO A 1 87 ? -2.229 -2.694 -15.996 1.00 64.25 87 PRO A CA 1
ATOM 661 C C . PRO A 1 87 ? -3.553 -2.695 -15.243 1.00 64.25 87 PRO A C 1
ATOM 663 O O . PRO A 1 87 ? -4.435 -1.877 -15.527 1.00 64.25 87 PRO A O 1
ATOM 666 N N . VAL A 1 88 ? -3.732 -3.658 -14.339 1.00 60.50 88 VAL A N 1
ATOM 667 C CA . VAL A 1 88 ? -4.811 -3.576 -13.364 1.00 60.50 88 VAL A CA 1
ATOM 668 C C . VAL A 1 88 ? -4.542 -2.262 -12.653 1.00 60.50 88 VAL A C 1
ATOM 670 O O . VAL A 1 88 ? -3.609 -2.163 -11.862 1.00 60.50 88 VAL A O 1
ATOM 673 N N . LYS A 1 89 ? -5.278 -1.209 -13.024 1.00 54.47 89 LYS A N 1
ATOM 674 C CA . LYS A 1 89 ? -5.308 0.029 -12.263 1.00 54.47 89 LYS A CA 1
ATOM 675 C C . LYS A 1 89 ? -5.769 -0.445 -10.905 1.00 54.47 89 LYS A C 1
ATOM 677 O O . LYS A 1 89 ? -6.940 -0.805 -10.788 1.00 54.47 89 LYS A O 1
ATOM 682 N N . GLU A 1 90 ? -4.837 -0.579 -9.961 1.00 52.72 90 GLU A N 1
ATOM 683 C CA . GLU A 1 90 ? -5.161 -0.921 -8.587 1.00 52.72 90 GLU A CA 1
ATOM 684 C C . GLU A 1 90 ? -6.249 0.070 -8.206 1.00 52.72 90 GLU A C 1
ATOM 686 O O . GLU A 1 90 ? -6.015 1.274 -8.069 1.00 52.72 90 GLU A O 1
ATOM 691 N N . ARG A 1 91 ? -7.495 -0.408 -8.181 1.00 55.44 91 ARG A N 1
ATOM 692 C CA . ARG A 1 91 ? -8.555 0.369 -7.579 1.00 55.44 91 ARG A CA 1
ATOM 693 C C . ARG A 1 91 ? -8.081 0.521 -6.137 1.00 55.44 91 ARG A C 1
ATOM 695 O O . ARG A 1 91 ? -7.650 -0.474 -5.558 1.00 55.44 91 ARG A O 1
ATOM 702 N N . PRO A 1 92 ? -8.128 1.718 -5.540 1.00 51.91 92 PRO A N 1
ATOM 703 C CA . PRO A 1 92 ? -7.896 1.879 -4.110 1.00 51.91 92 PRO A CA 1
ATOM 704 C C . PRO A 1 92 ? -9.081 1.299 -3.313 1.00 51.91 92 PRO A C 1
ATOM 706 O O . PRO A 1 92 ? -9.643 1.941 -2.437 1.00 51.91 92 PRO A O 1
ATOM 709 N N . ALA A 1 93 ? -9.490 0.084 -3.654 1.00 58.12 93 ALA A N 1
ATOM 710 C CA . ALA A 1 93 ? -10.445 -0.748 -2.969 1.00 58.12 93 ALA A CA 1
ATOM 711 C C . ALA A 1 93 ? -9.718 -2.079 -2.773 1.00 58.12 93 ALA A C 1
ATOM 713 O O . ALA A 1 93 ? -9.206 -2.626 -3.744 1.00 58.12 93 ALA A O 1
ATOM 714 N N . GLU A 1 94 ? -9.662 -2.555 -1.527 1.00 53.25 94 GLU A N 1
ATOM 715 C CA . GLU A 1 94 ? -9.109 -3.863 -1.133 1.00 53.25 94 GLU A CA 1
ATOM 716 C C . GLU A 1 94 ? -7.635 -3.906 -0.668 1.00 53.25 94 GLU A C 1
ATOM 718 O O . GLU A 1 94 ? -6.976 -4.940 -0.702 1.00 53.25 94 GLU A O 1
ATOM 723 N N . ARG A 1 95 ? -7.135 -2.826 -0.049 1.00 50.56 95 ARG A N 1
ATOM 724 C CA . ARG A 1 95 ? -6.066 -2.937 0.976 1.00 50.56 95 ARG A CA 1
ATOM 725 C C . ARG A 1 95 ? -6.608 -3.366 2.352 1.00 50.56 95 ARG A C 1
ATOM 727 O O . ARG A 1 95 ? -6.053 -2.995 3.381 1.00 50.56 95 ARG A O 1
ATOM 734 N N . GLU A 1 96 ? -7.685 -4.145 2.393 1.00 56.62 96 GLU A N 1
ATOM 735 C CA . GLU A 1 96 ? -8.253 -4.648 3.652 1.00 56.62 96 GLU A CA 1
ATOM 736 C C . GLU A 1 96 ? -7.840 -6.089 3.975 1.00 56.62 96 GLU A C 1
ATOM 738 O O . GLU A 1 96 ? -7.842 -6.451 5.141 1.00 56.62 96 GLU A O 1
ATOM 743 N N . GLY A 1 97 ? -7.386 -6.907 3.016 1.00 53.53 97 GLY A N 1
ATOM 744 C CA . GLY A 1 97 ? -7.156 -8.339 3.277 1.00 53.53 97 GLY A CA 1
ATOM 745 C C . GLY A 1 97 ? -5.800 -8.719 3.891 1.00 53.53 97 GLY A C 1
ATOM 746 O O . GLY A 1 97 ? -5.726 -9.621 4.722 1.00 53.53 97 GLY A O 1
ATOM 747 N N . ILE A 1 98 ? -4.706 -8.052 3.502 1.00 52.47 98 ILE A N 1
ATOM 748 C CA . ILE A 1 98 ? -3.338 -8.493 3.864 1.00 52.47 98 ILE A CA 1
ATOM 749 C C . ILE A 1 98 ? -2.771 -7.692 5.051 1.00 52.47 98 ILE A C 1
ATOM 751 O O . ILE A 1 98 ? -1.953 -8.198 5.817 1.00 52.47 98 ILE A O 1
ATOM 755 N N . THR A 1 99 ? -3.285 -6.480 5.280 1.00 53.09 99 THR A N 1
ATOM 756 C CA . THR A 1 99 ? -3.026 -5.669 6.481 1.00 53.09 99 THR A CA 1
ATOM 757 C C . THR A 1 99 ? -4.212 -5.622 7.444 1.00 53.09 99 THR A C 1
ATOM 759 O O . THR A 1 99 ? -4.202 -4.782 8.347 1.00 53.09 99 THR A O 1
ATOM 762 N N . ALA A 1 100 ? -5.219 -6.499 7.289 1.00 56.94 100 ALA A N 1
ATOM 763 C CA . ALA A 1 100 ? -6.283 -6.655 8.281 1.00 56.94 100 ALA A CA 1
ATOM 764 C C . ALA A 1 100 ? -5.632 -6.820 9.654 1.00 56.94 100 ALA A C 1
ATOM 766 O O . ALA A 1 100 ? -4.901 -7.788 9.911 1.00 56.94 100 ALA A O 1
ATOM 767 N N . ARG A 1 101 ? -5.842 -5.845 10.542 1.00 61.78 101 ARG A N 1
ATOM 768 C CA . ARG A 1 101 ? -5.326 -5.930 11.905 1.00 61.78 101 ARG A CA 1
ATOM 769 C C . ARG A 1 101 ? -5.931 -7.187 12.513 1.00 61.78 101 ARG A C 1
ATOM 771 O O . ARG A 1 101 ? -7.121 -7.225 12.768 1.00 61.78 101 ARG A O 1
ATOM 778 N N . ARG A 1 102 ? -5.121 -8.219 12.776 1.00 72.69 102 ARG A N 1
ATOM 779 C CA . ARG A 1 102 ? -5.608 -9.471 13.393 1.00 72.69 102 ARG A CA 1
ATOM 780 C C . ARG A 1 102 ? -6.196 -9.251 14.792 1.00 72.69 102 ARG A C 1
ATOM 782 O O . ARG A 1 102 ? -6.954 -10.086 15.278 1.00 72.69 102 ARG A O 1
ATOM 789 N N . LYS A 1 103 ? -5.825 -8.142 15.441 1.00 82.06 103 LYS A N 1
ATOM 790 C CA . LYS A 1 103 ? -6.271 -7.734 16.776 1.00 82.06 103 LYS A CA 1
ATOM 791 C C . LYS A 1 103 ? -6.535 -6.236 16.816 1.00 82.06 103 LYS A C 1
ATOM 793 O O . LYS A 1 103 ? -5.744 -5.463 16.271 1.00 82.06 103 LYS A O 1
ATOM 798 N N . THR A 1 104 ? -7.582 -5.814 17.518 1.00 86.19 104 THR A N 1
ATOM 799 C CA . THR A 1 104 ? -7.793 -4.385 17.790 1.00 86.19 104 THR A CA 1
ATOM 800 C C . THR A 1 104 ? -6.888 -3.906 18.929 1.00 86.19 104 THR A C 1
ATOM 802 O O . THR A 1 104 ? -6.390 -4.732 19.710 1.00 86.19 104 THR A O 1
ATOM 805 N N . PRO A 1 105 ? -6.651 -2.585 19.064 1.00 88.56 105 PRO A N 1
ATOM 806 C CA . PRO A 1 105 ? -5.892 -2.034 20.181 1.00 88.56 105 PRO A CA 1
ATOM 807 C C . PRO A 1 105 ? -6.377 -2.582 21.528 1.00 88.56 105 PRO A C 1
ATOM 809 O O . PRO A 1 105 ? -7.577 -2.737 21.765 1.00 88.56 105 PRO A O 1
ATOM 812 N N . ARG A 1 106 ? -5.427 -2.899 22.417 1.00 86.31 106 ARG A N 1
ATOM 813 C CA . ARG A 1 106 ? -5.744 -3.398 23.765 1.00 86.31 106 ARG A CA 1
ATOM 814 C C . ARG A 1 106 ? -6.451 -2.345 24.610 1.00 86.31 106 ARG A C 1
ATOM 816 O O . ARG A 1 106 ? -7.244 -2.722 25.460 1.00 86.31 106 ARG A O 1
ATOM 823 N N . ILE A 1 107 ? -6.145 -1.068 24.381 1.00 90.50 107 ILE A N 1
ATOM 824 C CA . ILE A 1 107 ? -6.774 0.075 25.039 1.00 90.50 107 ILE A CA 1
ATOM 825 C C . ILE A 1 107 ? -7.647 0.785 24.008 1.00 90.50 107 ILE A C 1
ATOM 827 O O . ILE A 1 107 ? -7.162 1.122 22.929 1.00 90.50 107 ILE A O 1
ATOM 831 N N . GLN A 1 108 ? -8.913 1.005 24.340 1.00 91.62 108 GLN A N 1
ATOM 832 C CA . GLN A 1 108 ? -9.864 1.750 23.521 1.00 91.62 108 GLN A CA 1
ATOM 833 C C . GLN A 1 108 ? -10.506 2.838 24.369 1.00 91.62 108 GLN A C 1
ATOM 835 O O . GLN A 1 108 ? -10.782 2.624 25.546 1.00 91.62 108 GLN A O 1
ATOM 840 N N . VAL A 1 109 ? -10.723 4.011 23.790 1.00 89.75 109 VAL A N 1
ATOM 841 C CA . VAL A 1 109 ? -11.433 5.093 24.471 1.00 89.75 109 VAL A CA 1
ATOM 842 C C . VAL A 1 109 ? -12.890 5.003 24.064 1.00 89.75 109 VAL A C 1
ATOM 844 O O . VAL A 1 109 ? -13.201 5.090 22.878 1.00 89.75 109 VAL A O 1
ATOM 847 N N . VAL A 1 110 ? -13.770 4.811 25.040 1.00 89.75 110 VAL A N 1
ATOM 848 C CA . VAL A 1 110 ? -15.213 4.865 24.814 1.00 89.75 110 VAL A CA 1
ATOM 849 C C . VAL A 1 110 ? -15.686 6.233 25.254 1.00 89.75 110 VAL A C 1
ATOM 851 O O . VAL A 1 110 ? -15.324 6.681 26.335 1.00 89.75 110 VAL A O 1
ATOM 854 N N . HIS A 1 111 ? -16.501 6.877 24.426 1.00 87.19 111 HIS A N 1
ATOM 855 C CA . HIS A 1 111 ? -17.204 8.107 24.774 1.00 87.19 111 HIS A CA 1
ATOM 856 C C . HIS A 1 111 ? -18.662 7.743 25.046 1.00 87.19 111 HIS A C 1
ATOM 858 O O . HIS A 1 111 ? -19.434 7.618 24.095 1.00 87.19 111 HIS A O 1
ATOM 864 N N . PRO A 1 112 ? -19.043 7.488 26.309 1.00 86.50 112 PRO A N 1
ATOM 865 C CA . PRO A 1 112 ? -20.395 7.075 26.611 1.00 86.50 112 PRO A CA 1
ATOM 866 C C . PRO A 1 112 ? -21.361 8.236 26.406 1.00 86.50 112 PRO A C 1
ATOM 868 O O . PRO A 1 112 ? -21.114 9.347 26.879 1.00 86.50 112 PRO A O 1
ATOM 871 N N . SER A 1 113 ? -22.482 7.972 25.754 1.00 87.81 113 SER A N 1
ATOM 872 C CA . SER A 1 113 ? -23.571 8.927 25.585 1.00 87.81 113 SER A CA 1
ATOM 873 C C . SER A 1 113 ? -24.911 8.260 25.887 1.00 87.81 113 SER A C 1
ATOM 875 O O . SER A 1 113 ? -25.034 7.038 25.900 1.00 87.81 113 SER A O 1
ATOM 877 N N . GLY A 1 114 ? -25.921 9.060 26.208 1.00 85.62 114 GLY A N 1
ATOM 878 C CA . GLY A 1 114 ? -27.256 8.562 26.525 1.00 85.62 114 GLY A CA 1
ATOM 879 C C . GLY A 1 114 ? -28.243 9.713 26.732 1.00 85.62 114 GLY A C 1
ATOM 880 O O . GLY A 1 114 ? -27.805 10.814 27.100 1.00 85.62 114 GLY A O 1
ATOM 881 N N . PRO A 1 115 ? -29.551 9.493 26.501 1.00 85.88 115 PRO A N 1
ATOM 882 C CA . PRO A 1 115 ? -30.598 10.486 26.761 1.00 85.88 115 PRO A CA 1
ATOM 883 C C . PRO A 1 115 ? -30.497 11.031 28.185 1.00 85.88 115 PRO A C 1
ATOM 885 O O . PRO A 1 115 ? -30.158 10.269 29.082 1.00 85.88 115 PRO A O 1
ATOM 888 N N . ALA A 1 116 ? -30.769 12.320 28.418 1.00 80.56 116 ALA A N 1
ATOM 889 C CA . ALA A 1 116 ? -30.626 12.963 29.738 1.00 80.56 116 ALA A CA 1
ATOM 890 C C . ALA A 1 116 ? -31.394 12.237 30.863 1.00 80.56 116 ALA A C 1
ATOM 892 O O . ALA A 1 116 ? -30.933 12.183 31.999 1.00 80.56 116 ALA A O 1
ATOM 893 N N . GLU A 1 117 ? -32.526 11.638 30.507 1.00 84.12 117 GLU A N 1
ATOM 894 C CA . GLU A 1 117 ? -33.453 10.945 31.403 1.00 84.12 117 GLU A CA 1
ATOM 895 C C . GLU A 1 117 ? -33.040 9.494 31.712 1.00 84.12 117 GLU A C 1
ATOM 897 O O . GLU A 1 117 ? -33.513 8.925 32.692 1.00 84.12 117 GLU A O 1
ATOM 902 N N . ASP A 1 118 ? -32.147 8.892 30.913 1.00 88.50 118 ASP A N 1
ATOM 903 C CA . ASP A 1 118 ? -31.668 7.525 31.143 1.00 88.50 118 ASP A CA 1
ATOM 904 C C . ASP A 1 118 ? -30.447 7.550 32.085 1.00 88.50 118 ASP A C 1
ATOM 906 O O . ASP A 1 118 ? -29.451 8.237 31.806 1.00 88.50 118 ASP A O 1
ATOM 910 N N . PRO A 1 119 ? -30.479 6.813 33.211 1.00 89.38 119 PRO A N 1
ATOM 911 C CA . PRO A 1 119 ? -29.299 6.630 34.047 1.00 89.38 119 PRO A CA 1
ATOM 912 C C . PRO A 1 119 ? -28.211 5.798 33.355 1.00 89.38 119 PRO A C 1
ATOM 914 O O . PRO A 1 119 ? -27.044 5.865 33.749 1.00 89.38 119 PRO A O 1
ATOM 917 N N . ASN A 1 120 ? -28.555 5.010 32.339 1.00 92.94 120 ASN A N 1
ATOM 918 C CA . ASN A 1 120 ? -27.603 4.198 31.598 1.00 92.94 120 ASN A CA 1
ATOM 919 C C . ASN A 1 120 ? -26.896 4.996 30.503 1.00 92.94 120 ASN A C 1
ATOM 921 O O . ASN A 1 120 ? -27.424 5.942 29.920 1.00 92.94 120 ASN A O 1
ATOM 925 N N . LEU A 1 121 ? -25.673 4.572 30.211 1.00 92.38 121 LEU A N 1
ATOM 926 C CA . LEU A 1 121 ? -24.850 5.123 29.148 1.00 92.38 121 LEU A CA 1
ATOM 927 C C . LEU A 1 121 ? -24.581 4.050 28.097 1.00 92.38 121 LEU A C 1
ATOM 929 O O . LEU A 1 121 ? -24.520 2.858 28.401 1.00 92.38 121 LEU A O 1
ATOM 933 N N . TYR A 1 122 ? -24.377 4.482 26.860 1.00 93.75 122 TYR A N 1
ATOM 934 C CA . TYR A 1 122 ? -24.155 3.619 25.711 1.00 93.75 122 TYR A CA 1
ATOM 935 C C . TYR A 1 122 ? -22.879 4.044 24.992 1.00 93.75 122 TYR A C 1
ATOM 937 O O . TYR A 1 122 ? -22.565 5.228 24.887 1.00 93.75 122 TYR A O 1
ATOM 945 N N . GLY A 1 123 ? -22.123 3.075 24.498 1.00 93.00 123 GLY A N 1
ATOM 946 C CA . GLY A 1 123 ? -20.915 3.312 23.721 1.00 93.00 123 GLY A CA 1
ATOM 947 C C . GLY A 1 123 ? -20.615 2.137 22.806 1.00 93.00 123 GLY A C 1
ATOM 948 O O . GLY A 1 123 ? -21.347 1.148 22.789 1.00 93.00 123 GLY A O 1
ATOM 949 N N . GLU A 1 124 ? -19.521 2.231 22.061 1.00 94.31 124 GLU A N 1
ATOM 950 C CA . GLU A 1 124 ? -19.098 1.181 21.137 1.00 94.31 124 GLU A CA 1
ATOM 951 C C . GLU A 1 124 ? -17.721 0.641 21.500 1.00 94.31 124 GLU A C 1
ATOM 953 O O . GLU A 1 124 ? -16.852 1.378 21.961 1.00 94.31 124 GLU A O 1
ATOM 958 N N . ILE A 1 125 ? -17.514 -0.652 21.270 1.00 94.19 125 ILE A N 1
ATOM 959 C CA . ILE A 1 125 ? -16.211 -1.304 21.372 1.00 94.19 125 ILE A CA 1
ATOM 960 C C . ILE A 1 125 ? -15.900 -2.012 20.057 1.00 94.19 125 ILE A C 1
ATOM 962 O O . ILE A 1 125 ? -16.713 -2.784 19.549 1.00 94.19 125 ILE A O 1
ATOM 966 N N . ALA A 1 126 ? -14.711 -1.762 19.517 1.00 94.25 126 ALA A N 1
ATOM 967 C CA . ALA A 1 126 ? -14.267 -2.355 18.266 1.00 94.25 126 ALA A CA 1
ATOM 968 C C . ALA A 1 126 ? -13.455 -3.629 18.530 1.00 94.25 126 ALA A C 1
ATOM 970 O O . ALA A 1 126 ? -12.444 -3.615 19.246 1.00 94.25 126 ALA A O 1
ATOM 971 N N . ILE A 1 127 ? -13.852 -4.742 17.928 1.00 93.06 127 ILE A N 1
ATOM 972 C CA . ILE A 1 127 ? -13.093 -5.999 17.958 1.00 93.06 127 ILE A CA 1
ATOM 973 C C . ILE A 1 127 ? -12.967 -6.565 16.550 1.00 93.06 127 ILE A C 1
ATOM 975 O O . ILE A 1 127 ? -13.737 -6.209 15.670 1.00 93.06 127 ILE A O 1
ATOM 979 N N . THR A 1 128 ? -12.006 -7.451 16.322 1.00 92.88 128 THR A N 1
ATOM 980 C CA . THR A 1 128 ? -11.933 -8.157 15.038 1.00 92.88 128 THR A CA 1
ATOM 981 C C . THR A 1 128 ? -12.911 -9.333 15.029 1.00 92.88 128 THR A C 1
ATOM 983 O O . THR A 1 128 ? -13.252 -9.851 16.101 1.00 92.88 128 THR A O 1
ATOM 986 N N . PRO A 1 129 ? -13.307 -9.847 13.851 1.00 91.25 129 PRO A N 1
ATOM 987 C CA . PRO A 1 129 ? -14.098 -11.073 13.770 1.00 91.25 129 PRO A CA 1
ATOM 988 C C . PRO A 1 129 ? -13.444 -12.252 14.504 1.00 91.25 129 PRO A C 1
ATOM 990 O O . PRO A 1 129 ? -14.118 -13.007 15.201 1.00 91.25 129 PRO A O 1
ATOM 993 N N . LEU A 1 130 ? -12.113 -12.374 14.415 1.00 90.81 130 LEU A N 1
ATOM 994 C CA . LEU A 1 130 ? -11.357 -13.407 15.125 1.00 90.81 130 LEU A CA 1
ATOM 995 C C . LEU A 1 130 ? -11.460 -13.241 16.648 1.00 90.81 130 LEU A C 1
ATOM 997 O O . LEU A 1 130 ? -11.672 -14.225 17.348 1.00 90.81 130 LEU A O 1
ATOM 1001 N N . GLU A 1 131 ? -11.358 -12.012 17.158 1.00 93.12 131 GLU A N 1
ATOM 1002 C CA . GLU A 1 131 ? -11.497 -11.715 18.588 1.00 93.12 131 GLU A CA 1
ATOM 1003 C C . GLU A 1 131 ? -12.918 -11.953 19.110 1.00 93.12 131 GLU A C 1
ATOM 1005 O O . GLU A 1 131 ? -13.076 -12.397 20.246 1.00 93.12 131 GLU A O 1
ATOM 1010 N N . GLY A 1 132 ? -13.945 -11.705 18.292 1.00 92.88 132 GLY A N 1
ATOM 1011 C CA . GLY A 1 132 ? -15.327 -12.068 18.614 1.00 92.88 132 GLY A CA 1
ATOM 1012 C C . GLY A 1 132 ? -15.524 -13.583 18.692 1.00 92.88 132 GLY A C 1
ATOM 1013 O O . GLY A 1 132 ? -16.189 -14.071 19.603 1.00 92.88 132 GLY A O 1
ATOM 1014 N N . LEU A 1 133 ? -14.891 -14.340 17.790 1.00 93.19 133 LEU A N 1
ATOM 1015 C CA . LEU A 1 133 ? -14.959 -15.804 17.763 1.00 93.19 133 LEU A CA 1
ATOM 1016 C C . LEU A 1 133 ? -14.200 -16.452 18.927 1.00 93.19 133 LEU A C 1
ATOM 1018 O O . LEU A 1 133 ? -14.775 -17.278 19.630 1.00 93.19 133 LEU A O 1
ATOM 1022 N N . THR A 1 134 ? -12.937 -16.080 19.157 1.00 93.12 134 THR A N 1
ATOM 1023 C CA . THR A 1 134 ? -12.096 -16.700 20.200 1.00 93.12 134 THR A CA 1
ATOM 1024 C C . THR A 1 134 ? -12.322 -16.120 21.591 1.00 93.12 134 THR A C 1
ATOM 1026 O O . THR A 1 134 ? -11.866 -16.695 22.576 1.00 93.12 134 THR A O 1
ATOM 1029 N N . GLY A 1 135 ? -12.979 -14.963 21.678 1.00 93.56 135 GLY A N 1
ATOM 1030 C CA . GLY A 1 135 ? -13.021 -14.144 22.879 1.00 93.56 135 GLY A CA 1
ATOM 1031 C C . GLY A 1 135 ? -11.726 -13.353 23.070 1.00 93.56 135 GLY A C 1
ATOM 1032 O O . GLY A 1 135 ? -10.655 -13.689 22.551 1.00 93.56 135 GLY A O 1
ATOM 1033 N N . THR A 1 136 ? -11.822 -12.262 23.823 1.00 94.69 136 THR A N 1
ATOM 1034 C CA . THR A 1 136 ? -10.682 -11.399 24.143 1.00 94.69 136 THR A CA 1
ATOM 1035 C C . THR A 1 136 ? -10.957 -10.592 25.404 1.00 94.69 136 THR A C 1
ATOM 1037 O O . THR A 1 136 ? -12.091 -10.402 25.826 1.00 94.69 136 THR A O 1
ATOM 1040 N N . THR A 1 137 ? -9.903 -10.058 26.009 1.00 94.81 137 THR A N 1
ATOM 1041 C CA . THR A 1 137 ? -10.019 -9.021 27.035 1.00 94.81 137 THR A CA 1
ATOM 1042 C C . THR A 1 137 ? -9.497 -7.705 26.477 1.00 94.81 137 THR A C 1
ATOM 1044 O O . THR A 1 137 ? -8.415 -7.672 25.886 1.00 94.81 137 THR A O 1
ATOM 1047 N N . LYS A 1 138 ? -10.254 -6.624 26.656 1.00 92.69 138 LYS A N 1
ATOM 1048 C CA . LYS A 1 138 ? -9.880 -5.261 26.263 1.00 92.69 138 LYS A CA 1
ATOM 1049 C C . LYS A 1 138 ? -9.884 -4.349 27.479 1.00 92.69 138 LYS A C 1
ATOM 1051 O O . LYS A 1 138 ? -10.552 -4.623 28.469 1.00 92.69 138 LYS A O 1
ATOM 1056 N N . THR A 1 139 ? -9.139 -3.264 27.404 1.00 93.25 139 THR A N 1
ATOM 1057 C CA . THR A 1 139 ? -9.176 -2.183 28.381 1.00 93.25 139 THR A CA 1
ATOM 1058 C C . THR A 1 139 ? -9.904 -1.011 27.747 1.00 93.25 139 THR A C 1
ATOM 1060 O O . THR A 1 139 ? -9.533 -0.559 26.668 1.00 93.25 139 THR A O 1
ATOM 1063 N N . VAL A 1 140 ? -10.930 -0.511 28.415 1.00 92.00 140 VAL A N 1
ATOM 1064 C CA . VAL A 1 140 ? -11.700 0.646 27.983 1.00 92.00 140 VAL A CA 1
ATOM 1065 C C . VAL A 1 140 ? -11.393 1.816 28.902 1.00 92.00 140 VAL A C 1
ATOM 1067 O O . VAL A 1 140 ? -11.557 1.709 30.115 1.00 92.00 140 VAL A O 1
ATOM 1070 N N . ASN A 1 141 ? -10.944 2.930 28.333 1.00 90.88 141 ASN A N 1
ATOM 1071 C CA . ASN A 1 141 ? -10.918 4.198 29.040 1.00 90.88 141 ASN A CA 1
ATOM 1072 C C . ASN A 1 141 ? -12.313 4.821 28.989 1.00 90.88 141 ASN A C 1
ATOM 1074 O O . ASN A 1 141 ? -12.826 5.068 27.896 1.00 90.88 141 ASN A O 1
ATOM 1078 N N . VAL A 1 142 ? -12.896 5.074 30.158 1.00 86.75 142 VAL A N 1
ATOM 1079 C CA . VAL A 1 142 ? -14.167 5.784 30.299 1.00 86.75 142 VAL A CA 1
ATOM 1080 C C . VAL A 1 142 ? -13.875 7.163 30.903 1.00 86.75 142 VAL A C 1
ATOM 1082 O O . VAL A 1 142 ? -13.510 7.235 32.084 1.00 86.75 142 VAL A O 1
ATOM 1085 N N . PRO A 1 143 ? -13.991 8.251 30.121 1.00 78.62 143 PRO A N 1
ATOM 1086 C CA . PRO A 1 143 ? -13.827 9.605 30.624 1.00 78.62 143 PRO A CA 1
ATOM 1087 C C . PRO A 1 143 ? -15.044 10.005 31.470 1.00 78.62 143 PRO A C 1
ATOM 1089 O O . PRO A 1 143 ? -16.189 9.910 31.035 1.00 78.62 143 PRO A O 1
ATOM 1092 N N . TRP A 1 144 ? -14.778 10.466 32.687 1.00 72.69 144 TRP A N 1
ATOM 1093 C CA . TRP A 1 144 ? -15.742 10.941 33.676 1.00 72.69 144 TRP A CA 1
ATOM 1094 C C . TRP A 1 144 ? -15.406 12.377 34.065 1.00 72.69 144 TRP A C 1
ATOM 1096 O O . TRP A 1 144 ? -14.579 12.612 34.950 1.00 72.69 144 TRP A O 1
ATOM 1106 N N . GLY A 1 145 ? -16.028 13.346 33.392 1.00 71.62 145 GLY A N 1
ATOM 1107 C CA . GLY A 1 145 ? -15.667 14.755 33.557 1.00 71.62 145 GLY A CA 1
ATOM 1108 C C . GLY A 1 145 ? -14.173 14.956 33.281 1.00 71.62 145 GLY A C 1
ATOM 1109 O O . GLY A 1 145 ? -13.717 14.721 32.166 1.00 71.62 145 GLY A O 1
ATOM 1110 N N . PHE A 1 146 ? -13.407 15.320 34.313 1.00 65.12 146 PHE A N 1
ATOM 1111 C CA . PHE A 1 146 ? -11.953 15.524 34.238 1.00 65.12 146 PHE A CA 1
ATOM 1112 C C . PHE A 1 146 ? -11.109 14.272 34.547 1.00 65.12 146 PHE A C 1
ATOM 1114 O O . PHE A 1 146 ? -9.882 14.324 34.462 1.00 65.12 146 PHE A O 1
ATOM 1121 N N . HIS A 1 147 ? -11.722 13.139 34.908 1.00 68.38 147 HIS A N 1
ATOM 1122 C CA . HIS A 1 147 ? -11.005 11.917 35.283 1.00 68.38 147 HIS A CA 1
ATOM 1123 C C . HIS A 1 147 ? -11.219 10.794 34.266 1.00 68.38 147 HIS A C 1
ATOM 1125 O O . HIS A 1 147 ? -12.342 10.409 33.974 1.00 68.38 147 HIS A O 1
ATOM 1131 N N . SER A 1 148 ? -10.134 10.212 33.761 1.00 75.12 148 SER A N 1
ATOM 1132 C CA . SER A 1 148 ? -10.162 9.015 32.911 1.00 75.12 148 SER A CA 1
ATOM 1133 C C . SER A 1 148 ? -9.872 7.773 33.751 1.00 75.12 148 SER A C 1
ATOM 1135 O O . SER A 1 148 ? -8.850 7.728 34.439 1.00 75.12 148 SER A O 1
ATOM 1137 N N . ARG A 1 149 ? -10.754 6.767 33.720 1.00 81.88 149 ARG A N 1
ATOM 1138 C CA . ARG A 1 149 ? -10.526 5.479 34.397 1.00 81.88 149 ARG A CA 1
ATOM 1139 C C . ARG A 1 149 ? -10.499 4.338 33.387 1.00 81.88 149 ARG A C 1
ATOM 1141 O O . ARG A 1 149 ? -11.367 4.230 32.525 1.00 81.88 149 ARG A O 1
ATOM 1148 N N . LEU A 1 150 ? -9.494 3.476 33.532 1.00 89.12 150 LEU A N 1
ATOM 1149 C CA . LEU A 1 150 ? -9.310 2.280 32.717 1.00 89.1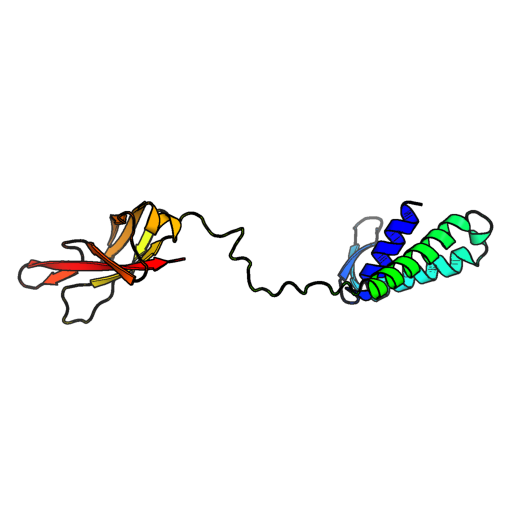2 150 LEU A CA 1
ATOM 1150 C C . LEU A 1 150 ? -10.071 1.104 33.337 1.00 89.12 150 LEU A C 1
ATOM 1152 O O . LEU A 1 150 ? -9.815 0.727 34.479 1.00 89.12 150 LEU A O 1
ATOM 1156 N N . TYR A 1 151 ? -10.963 0.494 32.565 1.00 90.94 151 TYR A N 1
ATOM 1157 C CA . TYR A 1 151 ? -11.750 -0.670 32.961 1.00 90.94 151 TYR A CA 1
ATOM 1158 C C . TYR A 1 151 ? -11.434 -1.859 32.068 1.00 90.94 151 TYR A C 1
ATOM 1160 O O . TYR A 1 151 ? -11.357 -1.739 30.849 1.00 90.94 151 TYR A O 1
ATOM 1168 N N . ARG A 1 152 ? -11.269 -3.035 32.668 1.00 93.19 152 ARG A N 1
ATOM 1169 C CA . ARG A 1 152 ? -11.102 -4.280 31.920 1.00 93.19 152 ARG A CA 1
ATOM 1170 C C . ARG A 1 152 ? -12.474 -4.805 31.489 1.00 93.19 152 ARG A C 1
ATOM 1172 O O . ARG A 1 152 ? -13.325 -5.065 32.330 1.00 93.19 152 ARG A O 1
ATOM 1179 N N . VAL A 1 153 ? -12.653 -5.000 30.189 1.00 94.38 153 VAL A N 1
ATOM 1180 C CA . VAL A 1 153 ? -13.864 -5.523 29.551 1.00 94.38 153 VAL A CA 1
ATOM 1181 C C . VAL A 1 153 ? -13.556 -6.894 28.960 1.00 94.38 153 VAL A C 1
ATOM 1183 O O . VAL A 1 153 ? -12.638 -7.045 28.152 1.00 94.38 153 VAL A O 1
ATOM 1186 N N . VAL A 1 154 ? -14.318 -7.903 29.373 1.00 95.06 154 VAL A N 1
ATOM 1187 C CA . VAL A 1 154 ? -14.221 -9.262 28.834 1.00 95.06 154 VAL A CA 1
ATOM 1188 C C . VAL A 1 154 ? -15.227 -9.411 27.701 1.00 95.06 154 VAL A C 1
ATOM 1190 O O . VAL A 1 154 ? -16.414 -9.162 27.887 1.00 95.06 154 VAL A O 1
ATOM 1193 N N . VAL A 1 155 ? -14.737 -9.822 26.536 1.00 95.19 155 VAL A N 1
ATOM 1194 C CA . VAL A 1 155 ? -15.532 -10.169 25.359 1.00 95.19 155 VAL A CA 1
ATOM 1195 C C . VAL A 1 155 ? -15.582 -11.697 25.275 1.00 95.19 155 VAL A C 1
ATOM 1197 O O . VAL A 1 155 ? -14.539 -12.315 25.032 1.00 95.19 155 VAL A O 1
ATOM 1200 N N . PRO A 1 156 ? -16.747 -12.324 25.513 1.00 95.56 156 PRO A N 1
ATOM 1201 C CA . PRO A 1 156 ? -16.877 -13.776 25.458 1.00 95.56 156 PRO A CA 1
ATOM 1202 C C . PRO A 1 156 ? -16.601 -14.348 24.054 1.00 95.56 156 PRO A C 1
ATOM 1204 O O . PRO A 1 156 ? -16.833 -13.660 23.057 1.00 95.56 156 PRO A O 1
ATOM 1207 N N . PRO A 1 157 ? -16.152 -15.609 23.940 1.00 95.00 157 PRO A N 1
ATOM 1208 C CA . PRO A 1 157 ? -16.096 -16.309 22.657 1.00 95.00 157 PRO A CA 1
ATOM 1209 C C . PRO A 1 157 ? -17.486 -16.437 22.017 1.00 95.00 157 PRO A C 1
ATOM 1211 O O . PRO A 1 157 ? -18.481 -16.626 22.715 1.00 95.00 157 PRO A O 1
ATOM 1214 N N . GLY A 1 158 ? -17.562 -16.346 20.689 1.00 93.50 158 GLY A N 1
ATOM 1215 C CA . GLY A 1 158 ? -18.822 -16.387 19.934 1.00 93.50 158 GLY A CA 1
ATOM 1216 C C . GLY A 1 158 ? -19.620 -15.074 19.929 1.00 93.50 158 GLY A C 1
ATOM 1217 O O . GLY A 1 158 ? -20.786 -15.063 19.528 1.00 93.50 158 GLY A O 1
ATOM 1218 N N . THR A 1 159 ? -19.011 -13.964 20.353 1.00 93.81 159 THR A N 1
ATOM 1219 C CA . THR A 1 159 ? -19.629 -12.631 20.333 1.00 93.81 159 THR A CA 1
ATOM 1220 C C . THR A 1 159 ? -19.881 -12.183 18.890 1.00 93.81 159 THR A C 1
ATOM 1222 O O . THR A 1 159 ? -18.973 -12.208 18.062 1.00 93.81 159 THR A O 1
ATOM 1225 N N . LYS A 1 160 ? -21.112 -11.752 18.586 1.00 93.75 160 LYS A N 1
ATOM 1226 C CA . LYS A 1 160 ? -21.533 -11.291 17.250 1.00 93.75 160 LYS A CA 1
ATOM 1227 C C . LYS A 1 160 ? -21.513 -9.757 17.137 1.00 93.75 160 LYS A C 1
ATOM 1229 O O . LYS A 1 160 ? -21.650 -9.085 18.163 1.00 93.75 160 LYS A O 1
ATOM 1234 N N . PRO A 1 161 ? -21.417 -9.186 15.923 1.00 91.56 161 PRO A N 1
ATOM 1235 C CA . PRO A 1 161 ? -21.646 -7.757 15.708 1.00 91.56 161 PRO A CA 1
ATOM 1236 C C . PRO A 1 161 ? -22.998 -7.317 16.274 1.00 91.56 161 PRO A C 1
ATOM 1238 O O . PRO A 1 161 ? -23.980 -8.055 16.195 1.00 91.56 161 PRO A O 1
ATOM 1241 N N . GLY A 1 162 ? -23.046 -6.125 16.862 1.00 92.19 162 GLY A N 1
ATOM 1242 C CA . GLY A 1 162 ? -24.253 -5.567 17.471 1.00 92.19 162 GLY A CA 1
ATOM 1243 C C . GLY A 1 162 ? -24.616 -6.146 18.841 1.00 92.19 162 GLY A C 1
ATOM 1244 O O . GLY A 1 162 ? -25.551 -5.651 19.464 1.00 92.19 162 GLY A O 1
ATOM 1245 N N . SER A 1 163 ? -23.891 -7.152 19.340 1.00 93.94 163 SER A N 1
ATOM 1246 C CA . SER A 1 163 ? -24.057 -7.626 20.719 1.00 93.94 163 SER A CA 1
ATOM 1247 C C . SER A 1 163 ? -23.675 -6.542 21.729 1.00 93.94 163 SER A C 1
ATOM 1249 O O . SER A 1 163 ? -22.851 -5.674 21.444 1.00 93.94 163 SER A O 1
ATOM 1251 N N . THR A 1 164 ? -24.271 -6.592 22.920 1.00 95.38 164 THR A N 1
ATOM 1252 C CA . THR A 1 164 ? -24.090 -5.557 23.943 1.00 95.38 164 THR A CA 1
ATOM 1253 C C . THR A 1 164 ? -23.443 -6.138 25.194 1.00 95.38 164 THR A C 1
ATOM 1255 O O . THR A 1 164 ? -23.944 -7.103 25.771 1.00 95.38 164 THR A O 1
ATOM 1258 N N . LEU A 1 165 ? -22.352 -5.525 25.648 1.00 94.31 165 LEU A N 1
ATOM 1259 C CA . LEU A 1 165 ? -21.652 -5.865 26.884 1.00 94.31 165 LEU A CA 1
ATOM 1260 C C . LEU A 1 165 ? -22.038 -4.872 27.983 1.00 94.31 165 LEU A C 1
ATOM 1262 O O . LEU A 1 165 ? -21.849 -3.668 27.827 1.00 94.31 165 LEU A O 1
ATOM 1266 N N . ARG A 1 166 ? -22.566 -5.373 29.104 1.00 95.12 166 ARG A N 1
ATOM 1267 C CA . ARG A 1 166 ? -22.985 -4.551 30.249 1.00 95.12 166 ARG A CA 1
ATOM 1268 C C . ARG A 1 166 ? -21.860 -4.424 31.272 1.00 95.12 166 ARG A C 1
ATOM 1270 O O . ARG A 1 166 ? -21.394 -5.420 31.823 1.00 95.12 166 ARG A O 1
ATOM 1277 N N . LEU A 1 167 ? -21.490 -3.191 31.583 1.00 92.81 167 LEU A N 1
ATOM 1278 C CA . LEU A 1 167 ? -20.544 -2.821 32.627 1.00 92.81 167 LEU A CA 1
ATOM 1279 C C . LEU A 1 167 ? -21.307 -2.178 33.787 1.00 92.81 167 LEU A C 1
ATOM 1281 O O . LEU A 1 167 ? -21.789 -1.048 33.687 1.00 92.81 167 LEU A O 1
ATOM 1285 N N . LYS A 1 168 ? -21.429 -2.929 34.884 1.00 91.38 168 LYS A N 1
ATOM 1286 C CA . LYS A 1 168 ? -22.258 -2.542 36.028 1.00 91.38 168 LYS A CA 1
ATOM 1287 C C . LYS A 1 168 ? -21.698 -1.321 36.766 1.00 91.38 168 LYS A C 1
ATOM 1289 O O . LYS A 1 168 ? -20.498 -1.267 37.031 1.00 91.38 168 LYS A O 1
ATOM 1294 N N . GLY A 1 169 ? -22.564 -0.377 37.133 1.00 89.00 169 GLY A N 1
ATOM 1295 C CA . GLY A 1 169 ? -22.229 0.795 37.952 1.00 89.00 169 GLY A CA 1
ATOM 1296 C C . GLY A 1 169 ? -21.389 1.866 37.245 1.00 89.00 169 GLY A C 1
ATOM 1297 O O . GLY A 1 169 ? -20.799 2.722 37.913 1.00 89.00 169 GLY A O 1
ATOM 1298 N N . LEU A 1 170 ? -21.300 1.797 35.911 1.00 89.50 170 LEU A N 1
ATOM 1299 C CA . LEU A 1 170 ? -20.584 2.753 35.056 1.00 89.50 170 LEU A CA 1
ATOM 1300 C C . LEU A 1 170 ? -21.522 3.672 34.251 1.00 89.50 170 LEU A C 1
ATOM 1302 O O . LEU A 1 170 ? -21.081 4.295 33.289 1.00 89.50 170 LEU A O 1
ATOM 1306 N N . GLY A 1 171 ? -22.797 3.757 34.624 1.00 87.88 171 GLY A N 1
ATOM 1307 C CA . GLY A 1 171 ? -23.736 4.774 34.150 1.00 87.88 171 GLY A CA 1
ATOM 1308 C C . GLY A 1 171 ? -23.767 5.996 35.070 1.00 87.88 171 GLY A C 1
ATOM 1309 O O . GLY A 1 171 ? -22.946 6.132 35.983 1.00 87.88 171 GLY A O 1
ATOM 1310 N N . ARG A 1 172 ? -24.710 6.908 34.828 1.00 88.19 172 ARG A N 1
ATOM 1311 C CA . ARG A 1 172 ? -24.876 8.149 35.598 1.00 88.19 172 ARG A CA 1
ATOM 1312 C C . ARG A 1 172 ? -25.229 7.867 37.056 1.00 88.19 172 ARG A C 1
ATOM 1314 O O . ARG A 1 172 ? -25.852 6.858 37.375 1.00 88.19 172 ARG A O 1
ATOM 1321 N N . ILE A 1 173 ? -24.824 8.792 37.923 1.00 87.75 173 ILE A N 1
ATOM 1322 C CA . ILE A 1 173 ? -25.195 8.797 39.339 1.00 87.75 173 ILE A CA 1
ATOM 1323 C C . ILE A 1 173 ? -26.546 9.500 39.459 1.00 87.75 173 ILE A C 1
ATOM 1325 O O . ILE A 1 173 ? -26.699 10.621 38.972 1.00 87.75 173 ILE A O 1
ATOM 1329 N N . LEU A 1 174 ? -27.507 8.832 40.082 1.00 86.75 174 LEU A N 1
ATOM 1330 C CA . LEU A 1 174 ? -28.842 9.350 40.346 1.00 86.75 174 LEU A CA 1
ATOM 1331 C C . LEU A 1 174 ? -28.881 10.125 41.680 1.00 86.75 174 LEU A C 1
ATOM 1333 O O . LEU A 1 174 ? -27.997 9.943 42.524 1.00 86.75 174 LEU A O 1
ATOM 1337 N N . PRO A 1 175 ? -29.894 10.988 41.902 1.00 84.88 175 PRO A N 1
ATOM 1338 C CA . PRO A 1 175 ? -30.035 11.757 43.146 1.00 84.88 175 PRO A CA 1
ATOM 1339 C C . PRO A 1 175 ? -30.158 10.895 44.411 1.00 84.88 175 PRO A C 1
ATOM 1341 O O . PRO A 1 175 ? -29.806 11.341 45.497 1.00 84.88 175 PRO A O 1
ATOM 1344 N N . ASP A 1 176 ? -30.631 9.658 44.267 1.00 88.12 176 ASP A N 1
ATOM 1345 C CA . ASP A 1 176 ? -30.749 8.656 45.333 1.00 88.12 176 ASP A CA 1
ATOM 1346 C C . ASP A 1 176 ? -29.418 7.940 45.654 1.00 88.12 176 ASP A C 1
ATOM 1348 O O . ASP A 1 176 ? -29.370 7.060 46.513 1.00 88.12 176 ASP A O 1
ATOM 1352 N N . GLY A 1 177 ? -28.330 8.303 44.966 1.00 83.00 177 GLY A N 1
ATOM 1353 C CA . GLY A 1 177 ? -27.004 7.707 45.118 1.00 83.00 177 GLY A CA 1
ATOM 1354 C C . GLY A 1 177 ? -26.800 6.407 44.336 1.00 83.00 177 GLY A C 1
ATOM 1355 O O . GLY A 1 177 ? -25.679 5.884 44.315 1.00 83.00 177 GLY A O 1
ATOM 1356 N N . THR A 1 178 ? -27.828 5.889 43.661 1.00 89.25 178 THR A N 1
ATOM 1357 C CA . THR A 1 178 ? -27.686 4.724 42.785 1.00 89.25 178 THR A CA 1
ATOM 1358 C C . THR A 1 178 ? -26.954 5.096 41.494 1.00 89.25 178 THR A C 1
ATOM 1360 O O . THR A 1 178 ? -26.796 6.268 41.140 1.00 89.25 178 THR A O 1
ATOM 1363 N N . ARG A 1 179 ? -26.427 4.087 40.794 1.00 89.94 179 ARG A N 1
ATOM 1364 C CA . ARG A 1 179 ? -25.732 4.270 39.516 1.00 89.94 179 ARG A CA 1
ATOM 1365 C C . ARG A 1 179 ? -26.363 3.408 38.444 1.00 89.94 179 ARG A C 1
ATOM 1367 O O . ARG A 1 179 ? -26.619 2.230 38.687 1.00 89.94 179 ARG A O 1
ATOM 1374 N N . GLY A 1 180 ? -26.538 3.983 37.260 1.00 91.44 180 GLY A N 1
ATOM 1375 C CA . GLY A 1 180 ? -26.838 3.209 36.062 1.00 91.44 180 GLY A CA 1
ATOM 1376 C C . GLY A 1 180 ? -25.640 2.380 35.597 1.00 91.44 180 GLY A C 1
ATOM 1377 O O . GLY A 1 180 ? -24.580 2.336 36.234 1.00 91.44 180 GLY A O 1
ATOM 1378 N N . ASP A 1 181 ? -25.783 1.779 34.422 1.00 94.31 181 ASP A N 1
ATOM 1379 C CA . ASP A 1 181 ? -24.757 0.943 33.802 1.00 94.31 181 ASP A CA 1
ATOM 1380 C C . ASP A 1 181 ? -24.257 1.514 32.476 1.00 94.31 181 ASP A C 1
ATOM 1382 O O . ASP A 1 181 ? -24.900 2.362 31.859 1.00 94.31 181 ASP A O 1
ATOM 1386 N N . LEU A 1 182 ? -23.103 1.022 32.023 1.00 93.94 182 LEU A N 1
ATOM 1387 C CA . LEU A 1 182 ? -22.577 1.303 30.690 1.00 93.94 182 LEU A CA 1
ATOM 1388 C C . LEU A 1 182 ? -22.768 0.086 29.785 1.00 93.94 182 LEU A C 1
ATOM 1390 O O . LEU A 1 182 ? -22.299 -1.009 30.092 1.00 93.94 182 LEU A O 1
ATOM 1394 N N . TYR A 1 183 ? -23.410 0.289 28.645 1.00 95.38 183 TYR A N 1
ATOM 1395 C CA . TYR A 1 183 ? -23.627 -0.718 27.619 1.00 95.38 183 TYR A CA 1
ATOM 1396 C C . TYR A 1 183 ? -22.696 -0.463 26.433 1.00 95.38 183 TYR A C 1
ATOM 1398 O O . TYR A 1 183 ? -22.789 0.566 25.768 1.00 95.38 183 TYR A O 1
ATOM 1406 N N . LEU A 1 184 ? -21.797 -1.405 26.152 1.00 95.88 184 LEU A N 1
ATOM 1407 C CA . LEU A 1 184 ? -20.899 -1.348 25.000 1.00 95.88 184 LEU A CA 1
ATOM 1408 C C . LEU A 1 184 ? -21.431 -2.224 23.874 1.00 95.88 184 LEU A C 1
ATOM 1410 O O . LEU A 1 184 ? -21.450 -3.448 24.002 1.00 95.88 184 LEU A O 1
ATOM 1414 N N . ARG A 1 185 ? -21.831 -1.611 22.765 1.00 95.56 185 ARG A N 1
ATOM 1415 C CA . ARG A 1 185 ? -22.177 -2.319 21.535 1.00 95.56 185 ARG A CA 1
ATOM 1416 C C . ARG A 1 185 ? -20.905 -2.752 20.816 1.00 95.56 185 ARG A C 1
ATOM 1418 O O . ARG A 1 185 ? -19.991 -1.958 20.610 1.00 95.56 185 ARG A O 1
ATOM 1425 N N . VAL A 1 186 ? -20.849 -4.013 20.425 1.00 95.25 186 VAL A N 1
ATOM 1426 C CA . VAL A 1 186 ? -19.712 -4.593 19.718 1.00 95.25 186 VAL A CA 1
ATOM 1427 C C . VAL A 1 186 ? -19.803 -4.258 18.235 1.00 95.25 186 VAL A C 1
ATOM 1429 O O . VAL A 1 186 ? -20.783 -4.610 17.576 1.00 95.25 186 VAL A O 1
ATOM 1432 N N . ASN A 1 187 ? -18.760 -3.626 17.707 1.00 93.31 187 ASN A N 1
ATOM 1433 C CA . ASN A 1 187 ? -18.587 -3.358 16.286 1.00 93.31 187 ASN A CA 1
ATOM 1434 C C . ASN A 1 187 ? -17.367 -4.125 15.752 1.00 93.31 187 ASN A C 1
ATOM 1436 O O . ASN A 1 187 ? -16.359 -4.248 16.455 1.00 93.31 187 ASN A O 1
ATOM 1440 N N . PHE A 1 188 ? -17.466 -4.675 14.542 1.00 91.75 188 PHE A N 1
ATOM 1441 C CA . PHE A 1 188 ? -16.355 -5.391 13.913 1.00 91.75 188 PHE A CA 1
ATOM 1442 C C . PHE A 1 188 ? -15.571 -4.451 12.998 1.00 91.75 188 PHE A C 1
ATOM 1444 O O . PHE A 1 188 ? -16.177 -3.696 12.241 1.00 91.75 188 PHE A O 1
ATOM 1451 N N . ILE A 1 189 ? -14.239 -4.512 13.083 1.00 84.44 189 ILE A N 1
ATOM 1452 C CA . ILE A 1 189 ? -13.298 -3.771 12.224 1.00 84.44 189 ILE A CA 1
ATOM 1453 C C . ILE 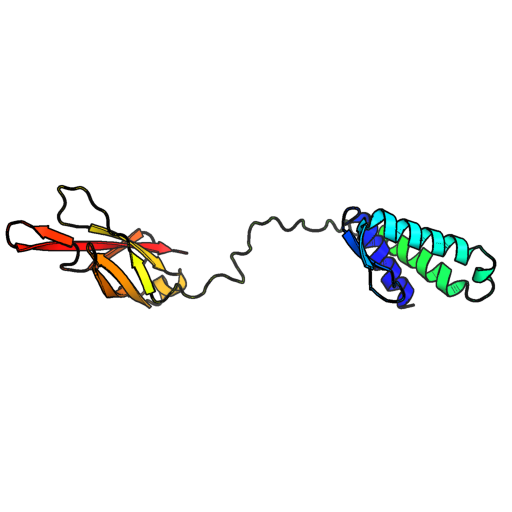A 1 189 ? -12.255 -4.690 11.594 1.00 84.44 189 ILE A C 1
ATOM 1455 O O . ILE A 1 189 ? -12.061 -5.815 12.121 1.00 84.44 189 ILE A O 1
#

Foldseek 3Di:
DVLLLVLLVLLLCCVQQQQDWDFDWDDDPPDTDTDTDGSNVVNVVVLVVLVCCLPDPVVVPCNVSSVSSNVSNVVSNVVCVVVVPHPPPPDVPPPCPPPPPQWDDQEEEWEWDDDPPDQETETADETAPNCQACWDKHWYWYDDPPDTDIDIFTRDHNHDQQDKGKAPQPGHQDPVRGGYIYIYGYHHD